Protein AF-A0A843FRX1-F1 (afdb_monomer_lite)

Foldseek 3Di:
DQDPDDPVVSLVLLLLLVVLVNAEDEDAPCQVVSVVSDRHQYEYCDPPHLAHEFLVCAVQAPVDPDDPPLVPGPRLVVLQVCVVVVHQYEYEHECPDVSSLVNQLSSLQRHAEYEYEYPDLVDPSPQVSCVSNVPHNHAYEYEDAAQVSQVSQQPPPVNHGNYYDYHDPDSVRSNSNSVSVVVVVPDPDPDDDDDDPDDDDPD

Radius of gyration: 19.48 Å; chains: 1; bounding box: 72×37×41 Å

Secondary structure (DSSP, 8-state):
---SS-HHHHHHHHHHHHHTT--EEE-SS-HHHHHHHS--EEEESSTT-SEEEESTTSTTTTSSPPPS-GGG-HHHHHHHHHHHTT--EEEEEEE-SHHHHHHHHHHHTT-SEEEEEES-TTSSSHHHHHHHHTTSS-EEEEE-SSHHHHHHHHHTTTT--SEEE---SSHHHHHHHHHHHHHHH-----PPP----------

Sequence (203 aa):
MSPKASWDDKKEFITTALESGIDYVLDTVDSENIRKVGNFKVISNEEDADIYLVGIDGEGDGTLELKDNLNESADLAKANEAKNSGKTVCAYIVITDKLHEQLAVTLGRVVDYVILVATDWTIIPLENIIADLQKENVNIIAAVKNADDAKVAMETLEVGTDGVIFEPNDFAQIKDISNLIDELSTESYALKDLTITNVEPVG

pLDDT: mean 89.1, std 10.42, range [50.0, 98.38]

Structure (mmCIF, N/CA/C/O backbone):
data_AF-A0A843FRX1-F1
#
_entry.id   AF-A0A843FRX1-F1
#
loop_
_atom_site.group_PDB
_atom_site.id
_atom_site.type_symbol
_atom_site.label_atom_id
_atom_site.label_alt_id
_atom_site.label_comp_id
_atom_site.label_asym_id
_atom_site.label_entity_id
_atom_site.label_seq_id
_atom_site.pdbx_PDB_ins_code
_atom_site.Cartn_x
_atom_site.Cartn_y
_atom_site.Cartn_z
_atom_site.occupancy
_atom_site.B_iso_or_equiv
_atom_site.auth_seq_id
_atom_site.auth_comp_id
_atom_site.auth_asym_id
_atom_site.auth_atom_id
_atom_site.pdbx_PDB_model_num
ATOM 1 N N . MET A 1 1 ? -1.246 3.436 6.275 1.00 89.19 1 MET A N 1
ATOM 2 C CA . MET A 1 1 ? 0.051 3.085 6.886 1.00 89.19 1 MET A CA 1
ATOM 3 C C . MET A 1 1 ? 0.021 3.574 8.315 1.00 89.19 1 MET A C 1
ATOM 5 O O . MET A 1 1 ? -0.427 4.689 8.551 1.00 89.19 1 MET A O 1
ATOM 9 N N . SER A 1 2 ? 0.422 2.744 9.268 1.00 81.31 2 SER A N 1
ATOM 10 C CA . SER A 1 2 ? 0.591 3.188 10.649 1.00 81.31 2 SER A CA 1
ATOM 11 C C . SER A 1 2 ? 1.714 4.232 10.737 1.00 81.31 2 SER A C 1
ATOM 13 O O . SER A 1 2 ? 2.760 4.009 10.119 1.00 81.31 2 SER A O 1
ATOM 15 N N . PRO A 1 3 ? 1.571 5.307 11.527 1.00 84.88 3 PRO A N 1
ATOM 16 C CA . PRO A 1 3 ? 2.659 6.254 11.729 1.00 84.88 3 PRO A CA 1
ATOM 17 C C . PRO A 1 3 ? 3.853 5.588 12.419 1.00 84.88 3 PRO A C 1
ATOM 19 O O . PRO A 1 3 ? 3.690 4.701 13.268 1.00 84.88 3 PRO A O 1
ATOM 22 N N . LYS A 1 4 ? 5.068 6.038 12.086 1.00 85.56 4 LYS A N 1
ATOM 23 C CA . LYS A 1 4 ? 6.303 5.613 12.769 1.00 85.56 4 LYS A CA 1
ATOM 24 C C . LYS A 1 4 ? 6.394 6.260 14.157 1.00 85.56 4 LYS A C 1
ATOM 26 O O . LYS A 1 4 ? 7.145 7.209 14.367 1.00 85.56 4 LYS A O 1
ATOM 31 N N . ALA A 1 5 ? 5.612 5.743 15.099 1.00 86.31 5 ALA A N 1
ATOM 32 C CA . ALA A 1 5 ? 5.485 6.244 16.465 1.00 86.31 5 ALA A CA 1
ATOM 33 C C . ALA A 1 5 ? 5.505 5.104 17.496 1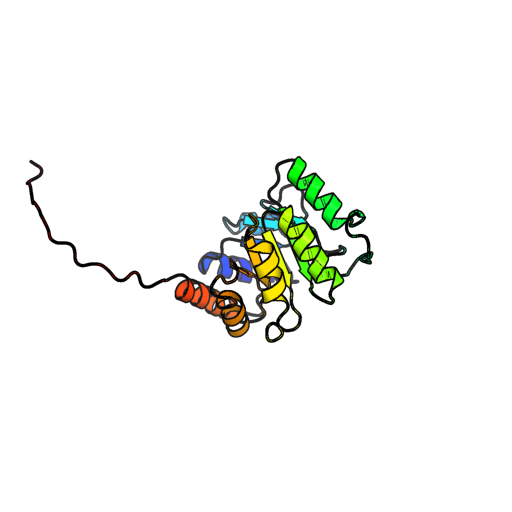.00 86.31 5 ALA A C 1
ATOM 35 O O . ALA A 1 5 ? 5.566 3.925 17.138 1.00 86.31 5 ALA A O 1
ATOM 36 N N . SER A 1 6 ? 5.466 5.459 18.784 1.00 90.88 6 SER A N 1
ATOM 37 C CA . SER A 1 6 ? 5.300 4.477 19.858 1.00 90.88 6 SER A CA 1
ATOM 38 C C . SER A 1 6 ? 3.944 3.769 19.743 1.00 90.88 6 SER A C 1
ATOM 40 O O . SER A 1 6 ? 3.004 4.313 19.159 1.00 90.88 6 SER A O 1
ATOM 42 N N . TRP A 1 7 ? 3.819 2.567 20.313 1.00 92.06 7 TRP A N 1
ATOM 43 C CA . TRP A 1 7 ? 2.545 1.842 20.300 1.00 92.06 7 TRP A CA 1
ATOM 44 C C . TRP A 1 7 ? 1.404 2.649 20.935 1.00 92.06 7 TRP A C 1
ATOM 46 O O . TRP A 1 7 ? 0.293 2.628 20.413 1.00 92.06 7 TRP A O 1
ATOM 56 N N . ASP A 1 8 ? 1.668 3.376 22.024 1.00 88.94 8 ASP A N 1
ATOM 57 C CA . ASP A 1 8 ? 0.639 4.162 22.711 1.00 88.94 8 ASP A CA 1
ATOM 58 C C . ASP A 1 8 ? 0.071 5.256 21.795 1.00 88.94 8 ASP A C 1
ATOM 60 O O . ASP A 1 8 ? -1.148 5.368 21.673 1.00 88.94 8 ASP A O 1
ATOM 64 N N . ASP A 1 9 ? 0.934 5.974 21.067 1.00 87.94 9 ASP A N 1
ATOM 65 C CA . ASP A 1 9 ? 0.506 6.989 20.094 1.00 87.94 9 ASP A CA 1
ATOM 66 C C . ASP A 1 9 ? -0.208 6.341 18.898 1.00 87.94 9 ASP A C 1
ATOM 68 O O . ASP A 1 9 ? -1.283 6.767 18.472 1.00 87.94 9 ASP A O 1
ATOM 72 N N . LYS A 1 10 ? 0.367 5.257 18.361 1.00 92.31 10 LYS A N 1
ATOM 73 C CA . LYS A 1 10 ? -0.175 4.524 17.211 1.00 92.31 10 LYS A CA 1
ATOM 74 C C . LYS A 1 10 ? -1.571 3.978 17.507 1.00 92.31 10 LYS A C 1
ATOM 76 O O . LYS A 1 10 ? -2.453 4.046 16.653 1.00 92.31 10 LYS A O 1
ATOM 81 N N . LYS A 1 11 ? -1.799 3.470 18.719 1.00 94.31 11 LYS A N 1
ATOM 82 C CA . LYS A 1 11 ? -3.069 2.872 19.137 1.00 94.31 11 LYS A CA 1
ATOM 83 C C . LYS A 1 11 ? -4.241 3.842 19.005 1.00 94.31 11 LYS A C 1
ATOM 85 O O . LYS A 1 11 ? -5.326 3.408 18.612 1.00 94.31 11 LYS A O 1
ATOM 90 N N . GLU A 1 12 ? -4.049 5.125 19.304 1.00 93.75 12 GLU A N 1
ATOM 91 C CA . GLU A 1 12 ? -5.109 6.130 19.157 1.00 93.75 12 GLU A CA 1
ATOM 92 C C . GLU A 1 12 ? -5.491 6.328 17.682 1.00 93.75 12 GLU A C 1
ATOM 94 O O . GLU A 1 12 ? -6.679 6.349 17.345 1.00 93.75 12 GLU A O 1
ATOM 99 N N . PHE A 1 13 ? -4.505 6.375 16.778 1.00 94.88 13 PHE A N 1
ATOM 100 C CA . PHE A 1 13 ? -4.749 6.458 15.333 1.00 94.88 13 PHE A CA 1
ATOM 101 C C . PHE A 1 13 ? -5.454 5.214 14.797 1.00 94.88 13 PHE A C 1
ATOM 103 O O . PHE A 1 13 ? -6.427 5.334 14.058 1.00 94.88 13 PHE A O 1
ATOM 110 N N . ILE A 1 14 ? -5.005 4.023 15.200 1.00 94.50 14 ILE A N 1
ATOM 111 C CA . ILE A 1 14 ? -5.619 2.754 14.790 1.00 94.50 14 ILE A CA 1
ATOM 112 C C . ILE A 1 14 ? -7.060 2.660 15.296 1.00 94.50 14 ILE A C 1
ATOM 114 O O . ILE A 1 14 ? -7.951 2.283 14.544 1.00 94.50 14 ILE A O 1
ATOM 118 N N . THR A 1 15 ? -7.325 3.057 16.541 1.00 94.44 15 THR A N 1
ATOM 119 C CA . THR A 1 15 ? -8.696 3.072 17.078 1.00 94.44 15 THR A CA 1
ATOM 120 C C . THR A 1 15 ? -9.581 4.033 16.281 1.00 94.44 15 THR A C 1
ATOM 122 O O . THR A 1 15 ? -10.671 3.656 15.862 1.00 94.44 15 THR A O 1
ATOM 125 N N . THR A 1 16 ? -9.082 5.237 15.986 1.00 95.00 16 THR A N 1
ATOM 126 C CA . THR A 1 16 ? -9.810 6.228 15.175 1.00 95.00 16 THR A CA 1
ATOM 127 C C . THR A 1 16 ? -10.079 5.718 13.756 1.00 95.00 16 THR A C 1
ATOM 129 O O . THR A 1 16 ? -11.160 5.943 13.216 1.00 95.00 16 THR A O 1
ATOM 132 N N . ALA A 1 17 ? -9.121 5.010 13.152 1.00 94.44 17 ALA A N 1
ATOM 133 C CA . ALA A 1 17 ? -9.279 4.389 11.840 1.00 94.44 17 ALA A CA 1
ATOM 134 C C . ALA A 1 17 ? -10.390 3.327 11.847 1.00 94.44 17 ALA A C 1
ATOM 136 O O . ALA A 1 17 ? -11.235 3.339 10.954 1.00 94.44 17 ALA A O 1
ATOM 137 N N . LEU A 1 18 ? -10.448 2.481 12.885 1.00 94.31 18 LEU A N 1
ATOM 138 C CA . LEU A 1 18 ? -11.515 1.485 13.052 1.00 94.31 18 LEU A CA 1
ATOM 139 C C . LEU A 1 18 ? -12.890 2.153 13.147 1.00 94.31 18 LEU A C 1
ATOM 141 O O . LEU A 1 18 ? -13.842 1.733 12.497 1.00 94.31 18 LEU A O 1
ATOM 145 N N . GLU A 1 19 ? -12.989 3.204 13.963 1.00 93.81 19 GLU A N 1
ATOM 146 C CA . GLU A 1 19 ? -14.224 3.972 14.160 1.00 93.81 19 GLU A CA 1
ATOM 147 C C . GLU A 1 19 ? -14.666 4.716 12.894 1.00 93.81 19 GLU A C 1
ATOM 149 O O . GLU A 1 19 ? -15.853 4.994 12.735 1.00 93.81 19 GLU A O 1
ATOM 154 N N . SER A 1 20 ? -13.725 5.008 11.993 1.00 93.25 20 SER A N 1
ATOM 155 C CA . SER A 1 20 ? -13.968 5.661 10.700 1.00 93.25 20 SER A CA 1
ATOM 156 C C . SER A 1 20 ? -14.173 4.654 9.557 1.00 93.25 20 SER A C 1
ATOM 158 O O . SER A 1 20 ? -14.116 5.029 8.393 1.00 93.25 20 SER A O 1
ATOM 160 N N . GLY A 1 21 ? -14.373 3.367 9.867 1.00 90.44 21 GLY A N 1
ATOM 161 C CA . GLY A 1 21 ? -14.690 2.342 8.866 1.00 90.44 21 GLY A CA 1
ATOM 162 C C . GLY A 1 21 ? -13.520 1.914 7.977 1.00 90.44 21 GLY A C 1
ATOM 163 O O . GLY A 1 21 ? -13.743 1.338 6.919 1.00 90.44 21 GLY A O 1
ATOM 164 N N . ILE A 1 22 ? -12.272 2.180 8.375 1.00 92.50 22 ILE A N 1
ATOM 165 C CA . ILE A 1 22 ? -11.097 1.731 7.619 1.00 92.50 22 ILE A CA 1
ATOM 166 C C . ILE A 1 22 ? -10.858 0.239 7.884 1.00 92.50 22 ILE A C 1
ATOM 168 O O . ILE A 1 22 ? -10.650 -0.169 9.023 1.00 92.50 22 ILE A O 1
ATOM 172 N N . ASP A 1 23 ? -10.821 -0.569 6.823 1.00 89.56 23 ASP A N 1
ATOM 173 C CA . ASP A 1 23 ? -10.708 -2.034 6.923 1.00 89.56 23 ASP A CA 1
ATOM 174 C C . ASP A 1 23 ? -9.263 -2.569 6.963 1.00 89.56 23 ASP A C 1
ATOM 176 O O . ASP A 1 23 ? -9.020 -3.689 7.426 1.00 89.56 23 ASP A O 1
ATOM 180 N N . TYR A 1 24 ? -8.293 -1.799 6.456 1.00 95.19 24 TYR A N 1
ATOM 181 C CA . TYR A 1 24 ? -6.916 -2.255 6.228 1.00 95.19 24 TYR A CA 1
ATOM 182 C C . TYR A 1 24 ? -5.901 -1.396 6.976 1.00 95.19 24 TYR A C 1
ATOM 184 O O . TYR A 1 24 ? -5.967 -0.166 6.959 1.00 95.19 24 TYR A O 1
ATOM 192 N N . VAL A 1 25 ? -4.895 -2.042 7.566 1.00 96.38 25 VAL A N 1
ATOM 193 C CA . VAL A 1 25 ? -3.751 -1.363 8.184 1.00 96.38 25 VAL A CA 1
ATOM 194 C C . VAL A 1 25 ? -2.463 -1.971 7.655 1.00 96.38 25 VAL A C 1
ATOM 196 O O . VAL A 1 25 ? -2.251 -3.174 7.759 1.00 96.38 25 VAL A O 1
ATOM 199 N N . LEU A 1 26 ? -1.591 -1.122 7.113 1.00 96.44 26 LEU A N 1
ATOM 200 C CA . LEU A 1 26 ? -0.214 -1.487 6.789 1.00 96.44 26 LEU A CA 1
ATOM 201 C C . LEU A 1 26 ? 0.695 -1.104 7.953 1.00 96.44 26 LEU A C 1
ATOM 203 O O . LEU A 1 26 ? 0.782 0.086 8.273 1.00 96.44 26 LEU A O 1
ATOM 207 N N . ASP A 1 27 ? 1.356 -2.098 8.541 1.00 95.25 27 ASP A N 1
ATOM 208 C CA . ASP A 1 27 ? 2.340 -1.967 9.620 1.00 95.25 27 ASP A CA 1
ATOM 209 C C . ASP A 1 27 ? 3.298 -3.169 9.567 1.00 95.25 27 ASP A C 1
ATOM 211 O O . ASP A 1 27 ? 2.855 -4.286 9.327 1.00 95.25 27 ASP A O 1
ATOM 215 N N . THR A 1 28 ? 4.598 -2.952 9.765 1.00 92.06 28 THR A N 1
ATOM 216 C CA . THR A 1 28 ? 5.637 -4.001 9.702 1.00 92.06 28 THR A CA 1
ATOM 217 C C . THR A 1 28 ? 6.249 -4.341 11.067 1.00 92.06 28 THR A C 1
ATOM 219 O O . THR A 1 28 ? 7.256 -5.043 11.138 1.00 92.06 28 THR A O 1
ATOM 222 N N . VAL A 1 29 ? 5.701 -3.793 12.156 1.00 90.94 29 VAL A N 1
ATOM 223 C CA . VAL A 1 29 ? 6.274 -3.874 13.511 1.00 90.94 29 VAL A CA 1
ATOM 224 C C . VAL A 1 29 ? 5.235 -4.279 14.558 1.00 90.94 29 VAL A C 1
ATOM 226 O O . VAL A 1 29 ? 5.530 -5.088 15.434 1.00 90.94 29 VAL A O 1
ATOM 229 N N . ASP A 1 30 ? 4.030 -3.708 14.505 1.00 91.81 30 ASP A N 1
ATOM 230 C CA . ASP A 1 30 ? 3.008 -3.818 15.556 1.00 91.81 30 ASP A CA 1
ATOM 231 C C . ASP A 1 30 ? 1.782 -4.654 15.137 1.00 91.81 30 ASP A C 1
ATOM 233 O O . ASP A 1 30 ? 0.696 -4.503 15.708 1.00 91.81 30 ASP A O 1
ATOM 237 N N . SER A 1 31 ? 1.939 -5.563 14.169 1.00 91.06 31 SER A N 1
ATOM 238 C CA . SER A 1 31 ? 0.861 -6.388 13.595 1.00 91.06 31 SER A CA 1
ATOM 239 C C . SER A 1 31 ? 0.004 -7.083 14.661 1.00 91.06 31 SER A C 1
ATOM 241 O O . SER A 1 31 ? -1.222 -6.941 14.677 1.00 91.06 31 SER A O 1
ATOM 243 N N . GLU A 1 32 ? 0.630 -7.774 15.623 1.00 90.56 32 GLU A N 1
ATOM 244 C CA . GLU A 1 32 ? -0.086 -8.441 16.720 1.00 90.56 32 GLU A CA 1
ATOM 245 C C . GLU A 1 32 ? -0.904 -7.472 17.579 1.00 90.56 32 GLU A C 1
ATOM 247 O O . GLU A 1 32 ? -1.978 -7.816 18.081 1.00 90.56 32 GLU A O 1
ATOM 252 N N . ASN A 1 33 ? -0.378 -6.273 17.817 1.00 92.19 33 ASN A N 1
ATOM 253 C CA . ASN A 1 33 ? -1.031 -5.288 18.661 1.00 92.19 33 ASN A CA 1
ATOM 254 C C . ASN A 1 33 ? -2.217 -4.652 17.929 1.00 92.19 33 ASN A C 1
ATOM 256 O O . ASN A 1 33 ? -3.280 -4.493 18.531 1.00 92.19 33 ASN A O 1
ATOM 260 N N . ILE A 1 34 ? -2.089 -4.388 16.626 1.00 93.25 34 ILE A N 1
ATOM 261 C CA . ILE A 1 34 ? -3.184 -3.912 15.767 1.00 93.25 34 ILE A CA 1
ATOM 262 C C . ILE A 1 34 ? -4.344 -4.911 15.766 1.00 93.25 34 ILE A C 1
ATOM 264 O O . ILE A 1 34 ? -5.490 -4.517 15.992 1.00 93.25 34 ILE A O 1
ATOM 268 N N . ARG A 1 35 ? -4.053 -6.213 15.634 1.00 91.25 35 ARG A N 1
ATOM 269 C CA . ARG A 1 35 ? -5.065 -7.287 15.695 1.00 91.25 35 ARG A CA 1
ATOM 270 C C . ARG A 1 35 ? -5.835 -7.327 17.023 1.00 91.25 35 ARG A C 1
ATOM 272 O O . ARG A 1 35 ? -6.970 -7.791 17.061 1.00 91.25 35 ARG A O 1
ATOM 279 N N . LYS A 1 36 ? -5.241 -6.846 18.123 1.00 92.00 36 LYS A N 1
ATOM 280 C CA . LYS A 1 36 ? -5.905 -6.762 19.440 1.00 92.00 36 LYS A CA 1
ATOM 281 C C . LYS A 1 36 ? -6.833 -5.551 19.562 1.00 92.00 36 LYS A C 1
ATOM 283 O O . LYS A 1 36 ? -7.712 -5.572 20.420 1.00 92.00 36 LYS A O 1
ATOM 288 N N . VAL A 1 37 ? -6.628 -4.498 18.764 1.00 92.50 37 VAL A N 1
ATOM 289 C CA . VAL A 1 37 ? -7.473 -3.290 18.792 1.00 92.50 37 VAL A CA 1
ATOM 290 C C . VAL A 1 37 ? -8.818 -3.556 18.123 1.00 92.50 37 VAL A C 1
ATOM 292 O O . VAL A 1 37 ? -9.849 -3.135 18.642 1.00 92.50 37 VAL A O 1
ATOM 295 N N . GLY A 1 38 ? -8.826 -4.284 17.007 1.00 90.25 38 GLY A N 1
ATOM 296 C CA . GLY A 1 38 ? -10.050 -4.581 16.277 1.00 90.25 38 GLY A CA 1
ATOM 297 C C . GLY A 1 38 ? -9.838 -5.483 15.072 1.00 90.25 38 GLY A C 1
ATOM 298 O O . GLY A 1 38 ? -8.749 -6.005 14.834 1.00 90.25 38 GLY A O 1
ATOM 299 N N . ASN A 1 39 ? -10.915 -5.672 14.314 1.00 89.19 39 ASN A N 1
ATOM 300 C CA . ASN A 1 39 ? -10.937 -6.549 13.151 1.00 89.19 39 ASN A CA 1
ATOM 301 C C . ASN A 1 39 ? -10.429 -5.821 11.897 1.00 89.19 39 ASN A C 1
ATOM 303 O O . ASN A 1 39 ? -11.225 -5.433 11.047 1.00 89.19 39 ASN A O 1
ATOM 307 N N . PHE A 1 40 ? -9.113 -5.643 11.806 1.00 91.62 40 PHE A N 1
ATOM 308 C CA . PHE A 1 40 ? -8.437 -5.147 10.607 1.00 91.62 40 PHE A CA 1
ATOM 309 C C . PHE A 1 40 ? -7.860 -6.290 9.782 1.00 91.62 40 PHE A C 1
ATOM 311 O O . PHE A 1 40 ? -7.411 -7.293 10.339 1.00 91.62 40 PHE A O 1
ATOM 318 N N . LYS A 1 41 ? -7.768 -6.082 8.468 1.00 93.56 41 LYS A N 1
ATOM 319 C CA . LYS A 1 41 ? -6.837 -6.830 7.622 1.00 93.56 41 LYS A CA 1
ATOM 320 C C . LYS A 1 41 ? -5.463 -6.169 7.690 1.00 93.56 41 LYS A C 1
ATOM 322 O O . LYS A 1 41 ? -5.296 -5.024 7.266 1.00 93.56 41 LYS A O 1
ATOM 327 N N . VAL A 1 42 ? -4.483 -6.883 8.228 1.00 96.00 42 VAL A N 1
ATOM 328 C CA . VAL A 1 42 ? -3.114 -6.390 8.380 1.00 96.00 42 VAL A CA 1
ATOM 329 C C . VAL A 1 42 ? -2.290 -6.728 7.140 1.00 96.00 42 VAL A C 1
ATOM 331 O O . VAL A 1 42 ? -2.193 -7.890 6.736 1.00 96.00 42 VAL A O 1
ATOM 334 N N . ILE A 1 43 ? -1.684 -5.694 6.561 1.00 97.44 43 ILE A N 1
ATOM 335 C CA . ILE A 1 43 ? -0.706 -5.775 5.477 1.00 97.44 43 ILE A CA 1
ATOM 336 C C . ILE A 1 43 ? 0.684 -5.650 6.111 1.00 97.44 43 ILE A C 1
ATOM 338 O O . ILE A 1 43 ? 1.022 -4.593 6.644 1.00 97.44 43 ILE A O 1
ATOM 342 N N . SER A 1 44 ? 1.482 -6.715 6.066 1.00 96.19 44 SER A N 1
ATOM 343 C CA . SER A 1 44 ? 2.806 -6.773 6.703 1.00 96.19 44 SER A CA 1
ATOM 344 C C . SER A 1 44 ? 3.727 -7.744 5.963 1.00 96.19 44 SER A C 1
ATOM 346 O O . SER A 1 44 ? 3.266 -8.597 5.206 1.00 96.19 44 SER A O 1
ATOM 348 N N . ASN A 1 45 ? 5.038 -7.621 6.171 1.00 93.44 45 ASN A N 1
ATOM 349 C CA . ASN A 1 45 ? 6.043 -8.568 5.677 1.00 93.44 45 ASN A CA 1
ATOM 350 C C . ASN A 1 45 ? 6.234 -9.784 6.614 1.00 93.44 45 ASN A C 1
ATOM 352 O O . ASN A 1 45 ? 7.096 -10.629 6.360 1.00 93.44 45 ASN A O 1
ATOM 356 N N . GLU A 1 46 ? 5.429 -9.889 7.674 1.00 92.19 46 GLU A N 1
ATOM 357 C CA . GLU A 1 46 ? 5.347 -11.048 8.568 1.00 92.19 46 GLU A CA 1
ATOM 358 C C . GLU A 1 46 ? 4.656 -12.253 7.899 1.00 92.19 46 GLU A C 1
ATOM 360 O O . GLU A 1 46 ? 3.819 -12.115 7.004 1.00 92.19 46 GLU A O 1
ATOM 365 N N . GLU A 1 47 ? 5.003 -13.476 8.315 1.00 86.69 47 GLU A N 1
ATOM 366 C CA . GLU A 1 47 ? 4.487 -14.690 7.668 1.00 86.69 47 GLU A CA 1
ATOM 367 C C . GLU A 1 47 ? 2.983 -14.913 7.866 1.00 86.69 47 GLU A C 1
ATOM 369 O O . GLU A 1 47 ? 2.356 -15.511 6.983 1.00 86.69 47 GLU A O 1
ATOM 374 N N . ASP A 1 48 ? 2.440 -14.452 8.993 1.00 87.06 48 ASP A N 1
ATOM 375 C CA . ASP A 1 48 ? 1.046 -14.571 9.428 1.00 87.06 48 ASP A CA 1
ATOM 376 C C . ASP A 1 48 ? 0.210 -13.312 9.126 1.00 87.06 48 ASP A C 1
ATOM 378 O O . ASP A 1 48 ? -0.908 -13.166 9.630 1.00 87.06 48 ASP A O 1
ATOM 382 N N . ALA A 1 49 ? 0.726 -12.400 8.296 1.00 92.94 49 ALA A N 1
ATOM 383 C CA . ALA A 1 49 ? -0.033 -11.268 7.777 1.00 92.94 49 ALA A CA 1
ATOM 384 C C . ALA A 1 49 ? -1.249 -11.741 6.960 1.00 92.94 49 ALA A C 1
ATOM 386 O O . ALA A 1 49 ? -1.188 -12.754 6.258 1.00 92.94 49 ALA A O 1
ATOM 387 N N . ASP A 1 50 ? -2.351 -10.983 7.001 1.00 95.62 50 ASP A N 1
ATOM 388 C CA . ASP A 1 50 ? -3.531 -11.295 6.176 1.00 95.62 50 ASP A CA 1
ATOM 389 C C . ASP A 1 50 ? -3.235 -11.061 4.690 1.00 95.62 50 ASP A C 1
ATOM 391 O O . ASP A 1 50 ? -3.775 -11.741 3.813 1.00 95.62 50 ASP A O 1
ATOM 395 N N . ILE A 1 51 ? -2.364 -10.086 4.417 1.00 97.44 51 ILE A N 1
ATOM 396 C CA . ILE A 1 51 ? -1.828 -9.773 3.099 1.00 97.44 51 ILE A CA 1
ATOM 397 C C . ILE A 1 51 ? -0.314 -9.617 3.238 1.00 97.44 51 ILE A C 1
ATOM 399 O O . ILE A 1 51 ? 0.168 -8.730 3.945 1.00 97.44 51 ILE A O 1
ATOM 403 N N . TYR A 1 52 ? 0.432 -10.482 2.555 1.00 98.00 52 TYR A N 1
ATOM 404 C CA . TYR A 1 52 ? 1.888 -10.493 2.607 1.00 98.00 52 TYR A CA 1
ATOM 405 C C . TYR A 1 52 ? 2.467 -9.345 1.779 1.00 98.00 52 TYR A C 1
ATOM 407 O O . TYR A 1 52 ? 2.175 -9.222 0.588 1.00 98.00 52 TYR A O 1
ATOM 415 N N . LEU A 1 53 ? 3.288 -8.514 2.408 1.00 98.06 53 LEU A N 1
ATOM 416 C CA . LEU A 1 53 ? 3.869 -7.316 1.819 1.00 98.06 53 LEU A CA 1
ATOM 417 C C . LEU A 1 53 ? 5.263 -7.589 1.246 1.00 98.06 53 LEU A C 1
ATOM 419 O O . LEU A 1 53 ? 6.127 -8.148 1.922 1.00 98.06 53 LEU A O 1
ATOM 423 N N . VAL A 1 54 ? 5.502 -7.115 0.025 1.00 97.62 54 VAL A N 1
ATOM 424 C CA . VAL A 1 54 ? 6.828 -7.056 -0.611 1.00 97.62 54 VAL A CA 1
ATOM 425 C C . VAL A 1 54 ? 7.154 -5.621 -1.031 1.00 97.62 54 VAL A C 1
ATOM 427 O O . VAL A 1 54 ? 6.244 -4.819 -1.231 1.00 97.62 54 VAL A O 1
ATOM 430 N N . GLY A 1 55 ? 8.437 -5.290 -1.179 1.00 96.31 55 GLY A N 1
ATOM 431 C CA . GLY A 1 55 ? 8.890 -3.977 -1.659 1.00 96.31 55 GLY A CA 1
ATOM 432 C C . GLY A 1 55 ? 9.320 -2.978 -0.582 1.00 96.31 55 GLY A C 1
ATOM 433 O O . GLY A 1 55 ? 10.169 -2.140 -0.869 1.00 96.31 55 GLY A O 1
ATOM 434 N N . ILE A 1 56 ? 8.816 -3.087 0.656 1.00 94.56 56 ILE A N 1
ATOM 435 C CA . ILE A 1 56 ? 9.380 -2.343 1.802 1.00 94.56 56 ILE A CA 1
ATOM 436 C C . ILE A 1 56 ? 10.714 -2.969 2.223 1.00 94.56 56 ILE A C 1
ATOM 438 O O . ILE A 1 56 ? 10.821 -4.197 2.293 1.00 94.56 56 ILE A O 1
ATOM 442 N N . ASP A 1 57 ? 11.706 -2.122 2.515 1.00 93.94 57 ASP A N 1
ATOM 443 C CA . ASP A 1 57 ? 13.107 -2.491 2.750 1.00 93.94 57 ASP A CA 1
ATOM 444 C C . ASP A 1 57 ? 13.709 -3.271 1.558 1.00 93.94 57 ASP A C 1
ATOM 446 O O . ASP A 1 57 ? 14.596 -4.119 1.715 1.00 93.94 57 ASP A O 1
ATOM 450 N N . GLY A 1 58 ? 13.184 -3.015 0.354 1.00 95.44 58 GLY A N 1
ATOM 451 C CA . GLY A 1 58 ? 13.414 -3.783 -0.866 1.00 95.44 58 GLY A CA 1
ATOM 452 C C . GLY A 1 58 ? 13.821 -2.913 -2.050 1.00 95.44 58 GLY A C 1
ATOM 453 O O . GLY A 1 58 ? 14.302 -1.794 -1.899 1.00 95.44 58 GLY A O 1
ATOM 454 N N . GLU A 1 59 ? 13.663 -3.449 -3.255 1.00 96.94 59 GLU A N 1
ATOM 455 C CA . GLU A 1 59 ? 13.863 -2.690 -4.493 1.00 96.94 59 GLU A CA 1
ATOM 456 C C . GLU A 1 59 ? 12.676 -1.749 -4.746 1.00 96.94 59 GLU A C 1
ATOM 458 O O . GLU A 1 59 ? 12.853 -0.667 -5.294 1.00 96.94 59 GLU A O 1
ATOM 463 N N . GLY A 1 60 ? 11.471 -2.135 -4.312 1.00 94.62 60 GLY A N 1
ATOM 464 C CA . GLY A 1 60 ? 10.244 -1.358 -4.480 1.00 94.62 60 GLY A CA 1
ATOM 465 C C . GLY A 1 60 ? 10.289 0.027 -3.834 1.00 94.62 60 GLY A C 1
ATOM 466 O O . GLY A 1 60 ? 9.798 0.983 -4.429 1.00 94.62 60 GLY A O 1
ATOM 467 N N . ASP A 1 61 ? 10.892 0.168 -2.654 1.00 94.25 61 ASP A N 1
ATOM 468 C CA . ASP A 1 61 ? 11.056 1.456 -1.970 1.00 94.25 61 ASP A CA 1
ATOM 469 C C . ASP A 1 61 ? 12.429 2.120 -2.176 1.00 94.25 61 ASP A C 1
ATOM 471 O O . ASP A 1 61 ? 12.683 3.199 -1.634 1.00 94.25 61 ASP A O 1
ATOM 475 N N . GLY A 1 62 ? 13.296 1.503 -2.986 1.00 93.88 62 GLY A N 1
ATOM 476 C CA . GLY A 1 62 ? 14.640 1.989 -3.290 1.00 93.88 62 GLY A CA 1
ATOM 477 C C . GLY A 1 62 ? 15.686 1.725 -2.203 1.00 93.88 62 GLY A C 1
ATOM 478 O O . GLY A 1 62 ? 16.793 2.262 -2.289 1.00 93.88 62 GLY A O 1
ATOM 479 N N . THR A 1 63 ? 15.380 0.918 -1.181 1.00 95.56 63 THR A N 1
ATOM 480 C CA . THR A 1 63 ? 16.365 0.502 -0.166 1.00 95.56 63 THR A CA 1
ATOM 481 C C . THR A 1 63 ? 17.452 -0.394 -0.764 1.00 95.56 63 THR A C 1
ATOM 483 O O . THR A 1 63 ? 18.629 -0.284 -0.405 1.00 95.56 63 THR A O 1
ATOM 486 N N . LEU A 1 64 ? 17.067 -1.276 -1.687 1.00 95.62 64 LEU A N 1
ATOM 487 C CA . LEU A 1 64 ? 17.960 -2.105 -2.490 1.00 95.62 64 LEU A CA 1
ATOM 488 C C . LEU A 1 64 ? 18.050 -1.564 -3.920 1.00 95.62 64 LEU A C 1
ATOM 490 O O . LEU A 1 64 ? 17.100 -1.000 -4.455 1.00 95.62 64 LEU A O 1
ATOM 494 N N . GLU A 1 65 ? 19.208 -1.756 -4.552 1.00 94.44 65 GLU A N 1
ATOM 495 C CA . GLU A 1 65 ? 19.413 -1.357 -5.945 1.00 94.44 65 GLU A CA 1
ATOM 496 C C . GLU A 1 65 ? 18.572 -2.229 -6.885 1.00 94.44 65 GLU A C 1
ATOM 498 O O . GLU A 1 65 ? 18.782 -3.440 -6.973 1.00 94.44 65 GLU A O 1
ATOM 503 N N . LEU A 1 66 ? 17.663 -1.591 -7.623 1.00 95.31 66 LEU A N 1
ATOM 504 C CA . LEU A 1 66 ? 16.881 -2.227 -8.674 1.00 95.31 66 LEU A CA 1
ATOM 505 C C . LEU A 1 66 ? 17.696 -2.299 -9.972 1.00 95.31 66 LEU A C 1
ATOM 507 O O . LEU A 1 66 ? 18.143 -1.283 -10.504 1.00 95.31 66 LEU A O 1
ATOM 511 N N . LYS A 1 67 ? 17.873 -3.510 -10.502 1.00 93.75 67 LYS A N 1
ATOM 512 C CA . LYS A 1 67 ? 18.593 -3.741 -11.763 1.00 93.75 67 LYS A CA 1
ATOM 513 C C . LYS A 1 67 ? 17.677 -3.626 -12.981 1.00 93.75 67 LYS A C 1
ATOM 515 O O . LYS A 1 67 ? 16.503 -3.975 -12.916 1.00 93.75 67 LYS A O 1
ATOM 520 N N . ASP A 1 68 ? 18.262 -3.294 -14.135 1.00 92.56 68 ASP A N 1
ATOM 521 C CA . ASP A 1 68 ? 17.552 -3.211 -15.425 1.00 92.56 68 ASP A CA 1
ATOM 522 C C . ASP A 1 68 ? 16.800 -4.504 -15.800 1.00 92.56 68 ASP A C 1
ATOM 524 O O . ASP A 1 68 ? 15.731 -4.471 -16.410 1.00 92.56 68 ASP A O 1
ATOM 528 N N . ASN A 1 69 ? 17.360 -5.671 -15.460 1.00 94.88 69 ASN A N 1
ATOM 529 C CA . ASN A 1 69 ? 16.708 -6.954 -15.701 1.00 94.88 69 ASN A CA 1
ATOM 530 C C . ASN A 1 69 ? 15.762 -7.303 -14.545 1.00 94.88 69 ASN A C 1
ATOM 532 O O . ASN A 1 69 ? 16.159 -7.984 -13.601 1.00 94.88 69 ASN A O 1
ATOM 536 N N . LEU A 1 70 ? 14.492 -6.911 -14.665 1.00 94.25 70 LEU A N 1
ATOM 537 C CA . LEU A 1 70 ? 13.470 -7.147 -13.635 1.00 94.25 70 LEU A CA 1
ATOM 538 C C . LEU A 1 70 ? 13.239 -8.629 -13.291 1.00 94.25 70 LEU A C 1
ATOM 540 O O . LEU A 1 70 ? 12.730 -8.927 -12.218 1.00 94.25 70 LEU A O 1
ATOM 544 N N . ASN A 1 71 ? 13.650 -9.580 -14.139 1.00 93.62 71 ASN A N 1
ATOM 545 C CA . ASN A 1 71 ? 13.583 -11.009 -13.795 1.00 93.62 71 ASN A CA 1
ATOM 546 C C . ASN A 1 71 ? 14.550 -11.401 -12.663 1.00 93.62 71 ASN A C 1
ATOM 548 O O . ASN A 1 71 ? 14.411 -12.477 -12.088 1.00 93.62 71 ASN A O 1
ATOM 552 N N . GLU A 1 72 ? 15.542 -10.558 -12.369 1.00 94.44 72 GLU A N 1
ATOM 553 C CA . GLU A 1 72 ? 16.465 -10.722 -11.242 1.00 94.44 72 GLU A CA 1
ATOM 554 C C . GLU A 1 72 ? 15.990 -10.001 -9.975 1.00 94.44 72 GLU A C 1
ATOM 556 O O . GLU A 1 72 ? 16.692 -10.058 -8.965 1.00 94.44 72 GLU A O 1
ATOM 561 N N . SER A 1 73 ? 14.825 -9.341 -10.018 1.00 97.56 73 SER A N 1
ATOM 562 C CA . SER A 1 73 ? 14.276 -8.619 -8.872 1.00 97.56 73 SER A CA 1
ATOM 563 C C . SER A 1 73 ? 14.018 -9.571 -7.704 1.00 97.56 73 SER A C 1
ATOM 565 O O . SER A 1 73 ? 13.320 -10.586 -7.829 1.00 97.56 73 SER A O 1
ATOM 567 N N . ALA A 1 74 ? 14.570 -9.219 -6.546 1.00 97.25 74 ALA A N 1
ATOM 568 C CA . ALA A 1 74 ? 14.332 -9.921 -5.296 1.00 97.25 74 ALA A CA 1
ATOM 569 C C . ALA A 1 74 ? 12.867 -9.787 -4.859 1.00 97.25 74 ALA A C 1
ATOM 571 O O . ALA A 1 74 ? 12.289 -10.756 -4.363 1.00 97.25 74 ALA A O 1
ATOM 572 N N . ASP A 1 75 ? 12.253 -8.623 -5.075 1.00 97.62 75 ASP A N 1
ATOM 573 C CA . ASP A 1 75 ? 10.844 -8.406 -4.740 1.00 97.62 75 ASP A CA 1
ATOM 574 C C . ASP A 1 75 ? 9.915 -9.220 -5.641 1.00 97.62 75 ASP A C 1
ATOM 576 O O . ASP A 1 75 ? 8.974 -9.845 -5.148 1.00 97.62 75 ASP A O 1
ATOM 580 N N . LEU A 1 76 ? 10.219 -9.313 -6.940 1.00 97.75 76 LEU A N 1
ATOM 581 C CA . LEU A 1 76 ? 9.481 -10.180 -7.858 1.00 97.75 76 LEU A CA 1
ATOM 582 C C . LEU A 1 76 ? 9.623 -11.659 -7.481 1.00 97.75 76 LEU A C 1
ATOM 584 O O . LEU A 1 76 ? 8.639 -12.402 -7.518 1.00 97.75 76 LEU A O 1
ATOM 588 N N . ALA A 1 77 ? 10.822 -12.102 -7.096 1.00 97.75 77 ALA A N 1
ATOM 589 C CA . ALA A 1 77 ? 11.043 -13.472 -6.641 1.00 97.75 77 ALA A CA 1
ATOM 590 C C . ALA A 1 77 ? 10.223 -13.789 -5.377 1.00 97.75 77 ALA A C 1
ATOM 592 O O . ALA A 1 77 ? 9.499 -14.787 -5.360 1.00 97.75 77 ALA A O 1
ATOM 593 N N . LYS A 1 78 ? 10.261 -12.907 -4.365 1.00 97.12 78 LYS A N 1
ATOM 594 C CA . LYS A 1 78 ? 9.465 -13.034 -3.129 1.00 97.12 78 LYS A CA 1
ATOM 595 C C . LYS A 1 78 ? 7.962 -13.037 -3.407 1.00 97.12 78 LYS A C 1
ATOM 597 O O . LYS A 1 78 ? 7.239 -13.856 -2.844 1.00 97.12 78 LYS A O 1
ATOM 602 N N . ALA A 1 79 ? 7.487 -12.158 -4.291 1.00 97.62 79 ALA A N 1
ATOM 603 C CA . ALA A 1 79 ? 6.079 -12.097 -4.674 1.00 97.62 79 ALA A CA 1
ATOM 604 C C . ALA A 1 79 ? 5.607 -13.420 -5.289 1.00 97.62 79 ALA A C 1
ATOM 606 O O . ALA A 1 79 ? 4.589 -13.973 -4.874 1.00 97.62 79 ALA A O 1
ATOM 607 N N . ASN A 1 80 ? 6.374 -13.965 -6.238 1.00 97.88 80 ASN A N 1
ATOM 608 C CA . ASN A 1 80 ? 6.062 -15.245 -6.871 1.00 97.88 80 ASN A CA 1
ATOM 609 C C . ASN A 1 80 ? 6.069 -16.402 -5.866 1.00 97.88 80 ASN A C 1
ATOM 611 O O . ASN A 1 80 ? 5.178 -17.249 -5.900 1.00 97.88 80 ASN A O 1
ATOM 615 N N . GLU A 1 81 ? 7.050 -16.450 -4.964 1.00 97.19 81 GLU A N 1
ATOM 616 C CA . GLU A 1 81 ? 7.107 -17.461 -3.906 1.00 97.19 81 GLU A CA 1
ATOM 617 C C . GLU A 1 81 ? 5.866 -17.400 -3.004 1.00 97.19 81 GLU A C 1
ATOM 619 O O . GLU A 1 81 ? 5.180 -18.410 -2.818 1.00 97.19 81 GLU A O 1
ATOM 624 N N . ALA A 1 82 ? 5.513 -16.205 -2.524 1.00 96.69 82 ALA A N 1
ATOM 625 C CA . ALA A 1 82 ? 4.339 -15.994 -1.687 1.00 96.69 82 ALA A CA 1
ATOM 626 C C . ALA A 1 82 ? 3.038 -16.388 -2.413 1.00 96.69 82 ALA A C 1
ATOM 628 O O . ALA A 1 82 ? 2.228 -17.133 -1.852 1.00 96.69 82 ALA A O 1
ATOM 629 N N . LYS A 1 83 ? 2.869 -16.001 -3.685 1.00 96.75 83 LYS A N 1
ATOM 630 C CA . LYS A 1 83 ? 1.716 -16.411 -4.507 1.00 96.75 83 LYS A CA 1
ATOM 631 C C . LYS A 1 83 ? 1.647 -17.923 -4.710 1.00 96.75 83 LYS A C 1
ATOM 633 O O . LYS A 1 83 ? 0.573 -18.502 -4.564 1.00 96.75 83 LYS A O 1
ATOM 638 N N . ASN A 1 84 ? 2.775 -18.583 -4.977 1.00 97.06 84 ASN A N 1
ATOM 639 C CA . ASN A 1 84 ? 2.834 -20.039 -5.141 1.00 97.06 84 ASN A CA 1
ATOM 640 C C . ASN A 1 84 ? 2.497 -20.796 -3.848 1.00 97.06 84 ASN A C 1
ATOM 642 O O . ASN A 1 84 ? 1.983 -21.912 -3.905 1.00 97.06 84 ASN A O 1
ATOM 646 N N . SER A 1 85 ? 2.738 -20.185 -2.685 1.00 95.62 85 SER A N 1
ATOM 647 C CA . SER A 1 85 ? 2.303 -20.713 -1.385 1.00 95.62 85 SER A CA 1
ATOM 648 C C . SER A 1 85 ? 0.824 -20.442 -1.058 1.00 95.62 85 SER A C 1
ATOM 650 O O . SER A 1 85 ? 0.346 -20.853 -0.003 1.00 95.62 85 SER A O 1
ATOM 652 N N . GLY A 1 86 ? 0.083 -19.787 -1.960 1.00 95.69 86 GLY A N 1
ATOM 653 C CA . GLY A 1 86 ? -1.343 -19.498 -1.807 1.00 95.69 86 GLY A CA 1
ATOM 654 C C . GLY A 1 86 ? -1.660 -18.262 -0.962 1.00 95.69 86 GLY A C 1
ATOM 655 O O . GLY A 1 86 ? -2.809 -18.101 -0.556 1.00 95.69 86 GLY A O 1
ATOM 656 N N . LYS A 1 87 ? -0.674 -17.397 -0.685 1.00 96.75 87 LYS A N 1
ATOM 657 C CA . LYS A 1 87 ? -0.895 -16.143 0.047 1.00 96.75 87 LYS A CA 1
ATOM 658 C C . LYS A 1 87 ? -1.510 -15.072 -0.858 1.00 96.75 87 LYS A C 1
ATOM 660 O O . LYS A 1 87 ? -1.239 -15.025 -2.060 1.00 96.75 87 LYS A O 1
ATOM 665 N N . THR A 1 88 ? -2.285 -14.179 -0.250 1.00 98.00 88 THR A N 1
ATOM 666 C CA . THR A 1 88 ? -2.626 -12.878 -0.835 1.00 98.00 88 THR A CA 1
ATOM 667 C C . THR A 1 88 ? -1.412 -11.966 -0.704 1.00 98.00 88 THR A C 1
ATOM 669 O O . THR A 1 88 ? -0.839 -11.877 0.384 1.00 98.00 88 THR A O 1
ATOM 672 N N . VAL A 1 89 ? -1.002 -11.308 -1.786 1.00 98.31 89 VAL A N 1
ATOM 673 C CA . VAL A 1 89 ? 0.241 -10.523 -1.831 1.00 98.31 89 VAL A CA 1
ATOM 674 C C . VAL A 1 89 ? -0.049 -9.077 -2.212 1.00 98.31 89 VAL A C 1
ATOM 676 O O . VAL A 1 89 ? -0.826 -8.812 -3.128 1.00 98.31 89 VAL A O 1
ATOM 679 N N . CYS A 1 90 ? 0.616 -8.154 -1.521 1.00 98.38 90 CYS A N 1
ATOM 680 C CA . CYS A 1 90 ? 0.645 -6.733 -1.827 1.00 98.38 90 CYS A CA 1
ATOM 681 C C . CYS A 1 90 ? 2.077 -6.298 -2.146 1.00 98.38 90 CYS A C 1
ATOM 683 O O . CYS A 1 90 ? 2.987 -6.547 -1.357 1.00 98.38 90 CYS A O 1
ATOM 685 N N . ALA A 1 91 ? 2.282 -5.615 -3.269 1.00 98.31 91 ALA A N 1
ATOM 686 C CA . ALA A 1 91 ? 3.543 -4.946 -3.574 1.00 98.31 91 ALA A CA 1
ATOM 687 C C . ALA A 1 91 ? 3.491 -3.475 -3.150 1.00 98.31 91 ALA A C 1
ATOM 689 O O . ALA A 1 91 ? 2.488 -2.811 -3.383 1.00 98.31 91 ALA A O 1
ATOM 690 N N . TYR A 1 92 ? 4.563 -2.962 -2.555 1.00 97.69 92 TYR A N 1
ATOM 691 C CA . TYR A 1 92 ? 4.734 -1.551 -2.209 1.00 97.69 92 TYR A CA 1
ATOM 692 C C . TYR A 1 92 ? 5.860 -0.948 -3.038 1.00 97.69 92 TYR A C 1
ATOM 694 O O . TYR A 1 92 ? 6.973 -1.474 -3.036 1.00 97.69 92 TYR A O 1
ATOM 702 N N . ILE A 1 93 ? 5.565 0.124 -3.777 1.00 96.19 93 ILE A N 1
ATOM 703 C CA . ILE A 1 93 ? 6.492 0.648 -4.781 1.00 96.19 93 ILE A CA 1
ATOM 704 C C . ILE A 1 93 ? 6.478 2.171 -4.767 1.00 96.19 93 ILE A C 1
ATOM 706 O O . ILE A 1 93 ? 5.446 2.803 -4.994 1.00 96.19 93 ILE A O 1
ATOM 710 N N . VAL A 1 94 ? 7.647 2.761 -4.540 1.00 94.00 94 VAL A N 1
ATOM 711 C CA . VAL A 1 94 ? 7.881 4.197 -4.641 1.00 94.00 94 VAL A CA 1
ATOM 712 C C . VAL A 1 94 ? 8.327 4.518 -6.060 1.00 94.00 94 VAL A C 1
ATOM 714 O O . VAL A 1 94 ? 9.393 4.106 -6.513 1.00 94.00 94 VAL A O 1
ATOM 717 N N . ILE A 1 95 ? 7.507 5.278 -6.780 1.00 91.50 95 ILE A N 1
ATOM 718 C CA . ILE A 1 95 ? 7.773 5.638 -8.170 1.00 91.50 95 ILE A CA 1
ATOM 719 C C . ILE A 1 95 ? 8.752 6.810 -8.198 1.00 91.50 95 ILE A C 1
ATOM 721 O O . ILE A 1 95 ? 8.370 7.977 -8.071 1.00 91.50 95 ILE A O 1
ATOM 725 N N . THR A 1 96 ? 10.034 6.481 -8.335 1.00 88.56 96 THR A N 1
ATOM 726 C CA . THR A 1 96 ? 11.135 7.454 -8.406 1.00 88.56 96 THR A CA 1
ATOM 727 C C . THR A 1 96 ? 11.658 7.650 -9.830 1.00 88.56 96 THR A C 1
ATOM 729 O O . THR A 1 96 ? 12.108 8.743 -10.176 1.00 88.56 96 THR A O 1
ATOM 732 N N . ASP A 1 97 ? 11.558 6.623 -10.674 1.00 89.50 97 ASP A N 1
ATOM 733 C CA . ASP A 1 97 ? 12.000 6.629 -12.064 1.00 89.50 97 ASP A CA 1
ATOM 734 C C . ASP A 1 97 ? 11.178 5.657 -12.935 1.00 89.50 97 ASP A C 1
ATOM 736 O O . ASP A 1 97 ? 10.216 5.023 -12.491 1.00 89.50 97 ASP A O 1
ATOM 740 N N . LYS A 1 98 ? 11.568 5.538 -14.210 1.00 89.81 98 LYS A N 1
ATOM 741 C CA . LYS A 1 98 ? 10.898 4.655 -15.169 1.00 89.81 98 LYS A CA 1
ATOM 742 C C . LYS A 1 98 ? 11.073 3.168 -14.841 1.00 89.81 98 LYS A C 1
ATOM 744 O O . LYS A 1 98 ? 10.215 2.373 -15.216 1.00 89.81 98 LYS A O 1
ATOM 749 N N . LEU A 1 99 ? 12.158 2.783 -14.172 1.00 93.62 99 LEU A N 1
ATOM 750 C CA . LEU A 1 99 ? 12.427 1.387 -13.839 1.00 93.62 99 LEU A CA 1
ATOM 751 C C . LEU A 1 99 ? 11.502 0.915 -12.707 1.00 93.62 99 LEU A C 1
ATOM 753 O O . LEU A 1 99 ? 10.949 -0.178 -12.796 1.00 93.62 99 LEU A O 1
ATOM 757 N N . HIS A 1 100 ? 11.225 1.771 -11.719 1.00 93.94 100 HIS A N 1
ATOM 758 C CA . HIS A 1 100 ? 10.220 1.503 -10.682 1.00 93.94 100 HIS A CA 1
ATOM 759 C C . HIS A 1 100 ? 8.797 1.441 -11.260 1.00 93.94 100 HIS A C 1
ATOM 761 O O . HIS A 1 100 ? 7.999 0.607 -10.840 1.00 93.94 100 HIS A O 1
ATOM 767 N N . GLU A 1 101 ? 8.483 2.256 -12.275 1.00 93.25 101 GLU A N 1
ATOM 768 C CA . GLU A 1 101 ? 7.215 2.144 -13.018 1.00 93.25 101 GLU A CA 1
ATOM 769 C C . GLU A 1 101 ? 7.081 0.765 -13.692 1.00 93.25 101 GLU A C 1
ATOM 771 O O . GLU A 1 101 ? 6.050 0.101 -13.584 1.00 93.25 101 GLU A O 1
ATOM 776 N N . GLN A 1 102 ? 8.147 0.287 -14.343 1.00 95.06 102 GLN A N 1
ATOM 777 C CA . GLN A 1 102 ? 8.163 -1.038 -14.968 1.00 95.06 102 GLN A CA 1
ATOM 778 C C . GLN A 1 102 ? 8.089 -2.171 -13.938 1.00 95.06 102 GLN A C 1
ATOM 780 O O . GLN A 1 102 ? 7.419 -3.180 -14.185 1.00 95.06 102 GLN A O 1
ATOM 785 N N . LEU A 1 103 ? 8.743 -2.013 -12.784 1.00 96.50 103 LEU A N 1
ATOM 786 C CA . LEU A 1 103 ? 8.624 -2.942 -11.664 1.00 96.50 103 LEU A CA 1
ATOM 787 C C . LEU A 1 103 ? 7.176 -3.001 -11.160 1.00 96.50 103 LEU A C 1
ATOM 789 O O . LEU A 1 103 ? 6.670 -4.099 -10.943 1.00 96.50 103 LEU A O 1
ATOM 793 N N . ALA A 1 104 ? 6.483 -1.863 -11.065 1.00 95.81 104 ALA A N 1
ATOM 794 C CA . ALA A 1 104 ? 5.078 -1.805 -10.667 1.00 95.81 104 ALA A CA 1
ATOM 795 C C . ALA A 1 104 ? 4.147 -2.560 -11.606 1.00 95.81 104 ALA A C 1
ATOM 797 O O . ALA A 1 104 ? 3.351 -3.377 -11.146 1.00 95.81 104 ALA A O 1
ATOM 798 N N . VAL A 1 105 ? 4.297 -2.371 -12.916 1.00 95.88 105 VAL A N 1
ATOM 799 C CA . VAL A 1 105 ? 3.524 -3.140 -13.901 1.00 95.88 105 VAL A CA 1
ATOM 800 C C . VAL A 1 105 ? 3.874 -4.632 -13.836 1.00 95.88 105 VAL A C 1
ATOM 802 O O . VAL A 1 105 ? 2.998 -5.487 -13.941 1.00 95.88 105 VAL A O 1
ATOM 805 N N . THR A 1 106 ? 5.150 -4.971 -13.637 1.00 97.06 106 THR A N 1
ATOM 806 C CA . THR A 1 106 ? 5.601 -6.370 -13.569 1.00 97.06 106 THR A CA 1
ATOM 807 C C . THR A 1 106 ? 5.052 -7.084 -12.336 1.00 97.06 106 THR A C 1
ATOM 809 O O . THR A 1 106 ? 4.513 -8.183 -12.460 1.00 97.06 106 THR A O 1
ATOM 812 N N . LEU A 1 107 ? 5.143 -6.460 -11.160 1.00 97.62 107 LEU A N 1
ATOM 813 C CA . LEU A 1 107 ? 4.576 -6.986 -9.921 1.00 97.62 107 LEU A CA 1
ATOM 814 C C . LEU A 1 107 ? 3.050 -7.027 -9.987 1.00 97.62 107 LEU A C 1
ATOM 816 O O . LEU A 1 107 ? 2.470 -8.038 -9.601 1.00 97.62 107 LEU A O 1
ATOM 820 N N . GLY A 1 108 ? 2.406 -5.996 -10.540 1.00 97.06 108 GLY A N 1
ATOM 821 C CA . GLY A 1 108 ? 0.950 -5.910 -10.668 1.00 97.06 108 GLY A CA 1
ATOM 822 C C . GLY A 1 108 ? 0.313 -7.030 -11.490 1.00 97.06 108 GLY A C 1
ATOM 823 O O . GLY A 1 108 ? -0.841 -7.363 -11.272 1.00 97.06 108 GLY A O 1
ATOM 824 N N . ARG A 1 109 ? 1.066 -7.687 -12.375 1.00 96.75 109 ARG A N 1
ATOM 825 C CA . ARG A 1 109 ? 0.606 -8.890 -13.098 1.00 96.75 109 ARG A CA 1
ATOM 826 C C . ARG A 1 109 ? 0.632 -10.174 -12.262 1.00 96.75 109 ARG A C 1
ATOM 828 O O . ARG A 1 109 ? 0.164 -11.213 -12.719 1.00 96.75 109 ARG A O 1
ATOM 835 N N . VAL A 1 110 ? 1.242 -10.133 -11.079 1.00 96.94 110 VAL A N 1
ATOM 836 C CA . VAL A 1 110 ? 1.496 -11.298 -10.217 1.00 96.94 110 VAL A CA 1
ATOM 837 C C . VAL A 1 110 ? 0.727 -11.199 -8.899 1.00 96.94 110 VAL A C 1
ATOM 839 O O . VAL A 1 110 ? 0.204 -12.203 -8.412 1.00 96.94 110 VAL A O 1
ATOM 842 N N . VAL A 1 111 ? 0.692 -10.009 -8.300 1.00 98.19 111 VAL A N 1
ATOM 843 C CA . VAL A 1 111 ? 0.150 -9.767 -6.955 1.00 98.19 111 VAL A CA 1
ATOM 844 C C . VAL A 1 111 ? -1.334 -9.391 -6.980 1.00 98.19 111 VAL A C 1
ATOM 846 O O . VAL A 1 111 ? -1.886 -9.074 -8.026 1.00 98.19 111 VAL A O 1
ATOM 849 N N . ASP A 1 112 ? -1.982 -9.417 -5.815 1.00 98.19 112 ASP A N 1
ATOM 850 C CA . ASP A 1 112 ? -3.408 -9.085 -5.671 1.00 98.19 112 ASP A CA 1
ATOM 851 C C . ASP A 1 112 ? -3.636 -7.582 -5.430 1.00 98.19 112 ASP A C 1
ATOM 853 O O . ASP A 1 112 ? -4.707 -7.052 -5.737 1.00 98.19 112 ASP A O 1
ATOM 857 N N . TYR A 1 113 ? -2.623 -6.900 -4.884 1.00 98.00 113 TYR A N 1
ATOM 858 C CA . TYR A 1 113 ? -2.632 -5.469 -4.583 1.00 98.00 113 TYR A CA 1
ATOM 859 C C . TYR A 1 113 ? -1.294 -4.819 -4.951 1.00 98.00 113 TYR A C 1
ATOM 861 O O . TYR A 1 113 ? -0.232 -5.373 -4.662 1.00 98.00 113 TYR A O 1
ATOM 869 N N . VAL A 1 114 ? -1.323 -3.612 -5.510 1.00 97.00 114 VAL A N 1
ATOM 870 C CA . VAL A 1 114 ? -0.132 -2.769 -5.681 1.00 97.00 114 VAL A CA 1
ATOM 871 C C . VAL A 1 114 ? -0.382 -1.421 -5.024 1.00 97.00 114 VAL A C 1
ATOM 873 O O . VAL A 1 114 ? -1.270 -0.681 -5.435 1.00 97.00 114 VAL A O 1
ATOM 876 N N . ILE A 1 115 ? 0.432 -1.089 -4.026 1.00 96.06 115 ILE A N 1
ATOM 877 C CA . ILE A 1 115 ? 0.513 0.241 -3.434 1.00 96.06 115 ILE A CA 1
ATOM 878 C C . ILE A 1 115 ? 1.541 1.051 -4.217 1.00 96.06 115 ILE A C 1
ATOM 880 O O . ILE A 1 115 ? 2.733 0.736 -4.212 1.00 96.06 115 ILE A O 1
ATOM 884 N N . LEU A 1 116 ? 1.072 2.114 -4.861 1.00 94.00 116 LEU A N 1
ATOM 885 C CA . LEU A 1 116 ? 1.899 3.065 -5.590 1.00 94.00 116 LEU A CA 1
ATOM 886 C C . LEU A 1 116 ? 2.133 4.293 -4.720 1.00 94.00 116 LEU A C 1
ATOM 888 O O . LEU A 1 116 ? 1.185 4.908 -4.233 1.00 94.00 116 LEU A O 1
ATOM 892 N N . VAL A 1 117 ? 3.392 4.675 -4.544 1.00 91.81 117 VAL A N 1
ATOM 893 C CA . VAL A 1 117 ? 3.778 5.883 -3.814 1.00 91.81 117 VAL A CA 1
ATOM 894 C C . VAL A 1 117 ? 4.425 6.852 -4.785 1.00 91.81 117 VAL A C 1
ATOM 896 O O . VAL A 1 117 ? 5.549 6.642 -5.235 1.00 91.81 117 VAL A O 1
ATOM 899 N N . ALA A 1 118 ? 3.709 7.922 -5.121 1.00 81.56 118 ALA A N 1
ATOM 900 C CA . ALA A 1 118 ? 4.234 8.990 -5.957 1.00 81.56 118 ALA A CA 1
ATOM 901 C C . ALA A 1 118 ? 4.762 10.145 -5.099 1.00 81.56 118 ALA A C 1
ATOM 903 O O . ALA A 1 118 ? 4.233 10.472 -4.034 1.00 81.56 118 ALA A O 1
ATOM 904 N N . THR A 1 119 ? 5.815 10.799 -5.583 1.00 70.44 119 THR A N 1
ATOM 905 C CA . THR A 1 119 ? 6.341 12.017 -4.953 1.00 70.44 119 THR A CA 1
ATOM 906 C C . THR A 1 119 ? 5.477 13.245 -5.266 1.00 70.44 119 THR A C 1
ATOM 908 O O . THR A 1 119 ? 5.372 14.131 -4.411 1.00 70.44 119 THR A O 1
ATOM 911 N N . ASP A 1 120 ? 4.815 13.250 -6.431 1.00 68.69 120 ASP A N 1
ATOM 912 C CA . ASP A 1 120 ? 3.868 14.267 -6.899 1.00 68.69 120 ASP A CA 1
ATOM 913 C C . ASP A 1 120 ? 2.731 13.616 -7.715 1.00 68.69 120 ASP A C 1
ATOM 915 O O . ASP A 1 120 ? 2.959 13.116 -8.818 1.00 68.69 120 ASP A O 1
ATOM 919 N N . TRP A 1 121 ? 1.512 13.623 -7.165 1.00 65.88 121 TRP A N 1
ATOM 920 C CA . TRP A 1 121 ? 0.298 13.084 -7.799 1.00 65.88 121 TRP A CA 1
ATOM 921 C C . TRP A 1 121 ? -0.249 13.971 -8.930 1.00 65.88 121 TRP A C 1
ATOM 923 O O . TRP A 1 121 ? -1.098 13.535 -9.700 1.00 65.88 121 TRP A O 1
ATOM 933 N N . THR A 1 122 ? 0.243 15.207 -9.056 1.00 57.69 122 THR A N 1
ATOM 934 C CA . THR A 1 122 ? -0.139 16.142 -10.131 1.00 57.69 122 THR A CA 1
ATOM 935 C C . THR A 1 122 ? 0.534 15.787 -11.454 1.00 57.69 122 THR A C 1
ATOM 937 O O . THR A 1 122 ? 0.085 16.186 -12.530 1.00 57.69 122 THR A O 1
ATOM 940 N N . ILE A 1 123 ? 1.651 15.066 -11.380 1.00 57.97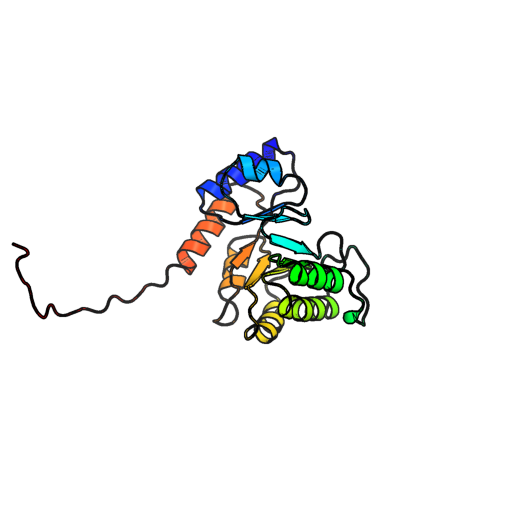 123 ILE A N 1
ATOM 941 C CA . ILE A 1 123 ? 2.335 14.526 -12.545 1.00 57.97 123 ILE A CA 1
ATOM 942 C C . ILE A 1 123 ? 1.730 13.150 -12.825 1.00 57.97 123 ILE A C 1
ATOM 944 O O . ILE A 1 123 ? 1.218 12.490 -11.931 1.00 57.97 123 ILE A O 1
ATOM 948 N N . ILE A 1 124 ? 1.776 12.720 -14.083 1.00 59.88 124 ILE A N 1
ATOM 949 C CA . ILE A 1 124 ? 1.069 11.559 -14.631 1.00 59.88 124 ILE A CA 1
ATOM 950 C C . ILE A 1 124 ? 1.928 10.252 -14.565 1.00 59.88 124 ILE A C 1
ATOM 952 O O . ILE A 1 124 ? 2.264 9.710 -15.619 1.00 59.88 124 ILE A O 1
ATOM 956 N N . PRO A 1 125 ? 2.363 9.704 -13.397 1.00 64.69 125 PRO A N 1
ATOM 957 C CA . PRO A 1 125 ? 2.818 8.308 -13.326 1.00 64.69 125 PRO A CA 1
ATOM 958 C C . PRO A 1 125 ? 1.677 7.290 -13.252 1.00 64.69 125 PRO A C 1
ATOM 960 O O . PRO A 1 125 ? 1.796 6.209 -13.823 1.00 64.69 125 PRO A O 1
ATOM 963 N N . LEU A 1 126 ? 0.574 7.626 -12.569 1.00 75.19 126 LEU A N 1
ATOM 964 C CA . LEU A 1 126 ? -0.542 6.698 -12.342 1.00 75.19 126 LEU A CA 1
ATOM 965 C C . LEU A 1 126 ? -1.216 6.253 -13.628 1.00 75.19 126 LEU A C 1
ATOM 967 O O . LEU A 1 126 ? -1.476 5.070 -13.787 1.00 75.19 126 LEU A O 1
ATOM 971 N N . GLU A 1 127 ? -1.486 7.190 -14.536 1.00 80.25 127 GLU A N 1
ATOM 972 C CA . GLU A 1 127 ? -2.255 6.924 -15.753 1.00 80.25 127 GLU A CA 1
ATOM 973 C C . GLU A 1 127 ? -1.642 5.783 -16.571 1.00 80.25 127 GLU A C 1
ATOM 975 O O . GLU A 1 127 ? -2.350 4.877 -16.999 1.00 80.25 127 GLU A O 1
ATOM 980 N N . ASN A 1 128 ? -0.314 5.787 -16.724 1.00 84.31 128 ASN A N 1
ATOM 981 C CA . ASN A 1 128 ? 0.392 4.756 -17.481 1.00 84.31 128 ASN A CA 1
ATOM 982 C C . ASN A 1 128 ? 0.304 3.391 -16.788 1.00 84.31 128 ASN A C 1
ATOM 984 O O . ASN A 1 128 ? -0.001 2.393 -17.437 1.00 84.31 128 ASN A O 1
ATOM 988 N N . ILE A 1 129 ? 0.531 3.350 -15.470 1.00 89.44 129 ILE A N 1
ATOM 989 C CA . ILE A 1 129 ? 0.488 2.099 -14.701 1.00 89.44 129 ILE A CA 1
ATOM 990 C C . ILE A 1 129 ? -0.939 1.536 -14.677 1.00 89.44 129 ILE A C 1
ATOM 992 O O . ILE A 1 129 ? -1.130 0.352 -14.942 1.00 89.44 129 ILE A O 1
ATOM 996 N N . ILE A 1 130 ? -1.940 2.382 -14.410 1.00 87.00 130 ILE A N 1
ATOM 997 C CA . ILE A 1 130 ? -3.359 2.010 -14.427 1.00 87.00 130 ILE A CA 1
ATOM 998 C C . ILE A 1 130 ? -3.734 1.493 -15.815 1.00 87.00 130 ILE A C 1
ATOM 1000 O O . ILE A 1 130 ? -4.321 0.423 -15.924 1.00 87.00 130 ILE A O 1
ATOM 1004 N N . ALA A 1 131 ? -3.350 2.186 -16.890 1.00 88.00 131 ALA A N 1
ATOM 1005 C CA . ALA A 1 131 ? -3.647 1.748 -18.250 1.00 88.00 131 ALA A CA 1
ATOM 1006 C C . ALA A 1 131 ? -3.032 0.376 -18.582 1.00 88.00 131 ALA A C 1
ATOM 1008 O O . ALA A 1 131 ? -3.679 -0.433 -19.255 1.00 88.00 131 ALA A O 1
ATOM 1009 N N . ASP A 1 132 ? -1.822 0.091 -18.104 1.00 91.19 132 ASP A N 1
ATOM 1010 C CA . ASP A 1 132 ? -1.161 -1.200 -18.316 1.00 91.19 132 ASP A CA 1
ATOM 1011 C C . ASP A 1 132 ? -1.751 -2.328 -17.453 1.00 91.19 132 ASP A C 1
ATOM 1013 O O . ASP A 1 132 ? -1.728 -3.488 -17.874 1.00 91.19 132 ASP A O 1
ATOM 1017 N N . LEU A 1 133 ? -2.299 -2.003 -16.277 1.00 91.81 133 LEU A N 1
ATOM 1018 C CA . LEU A 1 133 ? -2.860 -2.964 -15.323 1.00 91.81 133 LEU A CA 1
ATOM 1019 C C . LEU A 1 133 ? -4.392 -3.088 -15.373 1.00 91.81 133 LEU A C 1
ATOM 1021 O O . LEU A 1 133 ? -4.925 -4.029 -14.805 1.00 91.81 133 LEU A O 1
ATOM 1025 N N . GLN A 1 134 ? -5.111 -2.234 -16.108 1.00 86.19 134 GLN A N 1
ATOM 1026 C CA . GLN A 1 134 ? -6.589 -2.194 -16.132 1.00 86.19 134 GLN A CA 1
ATOM 1027 C C . GLN A 1 134 ? -7.270 -3.518 -16.537 1.00 86.19 134 GLN A C 1
ATOM 1029 O O . GLN A 1 134 ? -8.466 -3.699 -16.328 1.00 86.19 134 GLN A O 1
ATOM 1034 N N . LYS A 1 135 ? -6.544 -4.417 -17.219 1.00 87.06 135 LYS A N 1
ATOM 1035 C CA . LYS A 1 135 ? -7.044 -5.739 -17.646 1.00 87.06 135 LYS A CA 1
ATOM 1036 C C . LYS A 1 135 ? -6.526 -6.879 -16.777 1.00 87.06 135 LYS A C 1
ATOM 1038 O O . LYS A 1 135 ? -6.917 -8.024 -16.996 1.00 87.06 135 LYS A O 1
ATOM 1043 N N . GLU A 1 136 ? -5.620 -6.573 -15.862 1.00 93.38 136 GLU A N 1
ATOM 1044 C CA . GLU A 1 136 ? -5.053 -7.522 -14.921 1.00 93.38 136 GLU A CA 1
ATOM 1045 C C . GLU A 1 136 ? -5.950 -7.606 -13.684 1.00 93.38 136 GLU A C 1
ATOM 1047 O O . GLU A 1 136 ? -6.698 -6.686 -13.362 1.00 93.38 136 GLU A O 1
ATOM 1052 N N . ASN A 1 137 ? -5.897 -8.737 -12.987 1.00 93.56 137 ASN A N 1
ATOM 1053 C CA . ASN A 1 137 ? -6.680 -8.943 -11.773 1.00 93.56 137 ASN A CA 1
ATOM 1054 C C . ASN A 1 137 ? -5.889 -8.477 -10.544 1.00 93.56 137 ASN A C 1
ATOM 1056 O O . ASN A 1 137 ? -5.423 -9.303 -9.757 1.00 93.56 137 ASN A O 1
ATOM 1060 N N . VAL A 1 138 ? -5.715 -7.163 -10.421 1.00 95.69 138 VAL A N 1
ATOM 1061 C CA . VAL A 1 138 ? -4.955 -6.513 -9.349 1.00 95.69 138 VAL A CA 1
ATOM 1062 C C . VAL A 1 138 ? -5.672 -5.254 -8.888 1.00 95.69 138 VAL A C 1
ATOM 1064 O O . VAL A 1 138 ? -6.199 -4.514 -9.711 1.00 95.69 138 VAL A O 1
ATOM 1067 N N . ASN A 1 139 ? -5.665 -5.004 -7.580 1.00 94.69 139 ASN A N 1
ATOM 1068 C CA . ASN A 1 139 ? -6.186 -3.763 -7.016 1.00 94.69 139 ASN A CA 1
ATOM 1069 C C . ASN A 1 139 ? -5.054 -2.734 -6.895 1.00 94.69 139 ASN A C 1
ATOM 1071 O O . ASN A 1 139 ? -4.023 -3.004 -6.269 1.00 94.69 139 ASN A O 1
ATOM 1075 N N . ILE A 1 140 ? -5.243 -1.547 -7.455 1.00 93.62 140 ILE A N 1
ATOM 1076 C CA . ILE A 1 140 ? -4.283 -0.446 -7.407 1.00 93.62 140 ILE A CA 1
ATOM 1077 C C . ILE A 1 140 ? -4.655 0.479 -6.253 1.00 93.62 140 ILE A C 1
ATOM 1079 O O . ILE A 1 140 ? -5.755 1.020 -6.209 1.00 93.62 140 ILE A O 1
ATOM 1083 N N . ILE A 1 141 ? -3.720 0.691 -5.329 1.00 94.25 141 ILE A N 1
ATOM 1084 C CA . ILE A 1 141 ? -3.897 1.529 -4.144 1.00 94.25 141 ILE A CA 1
ATOM 1085 C C . ILE A 1 141 ? -2.927 2.714 -4.215 1.00 94.25 141 ILE A C 1
ATOM 1087 O O . ILE A 1 141 ? -1.711 2.523 -4.263 1.00 94.25 141 ILE A O 1
ATOM 1091 N N . ALA A 1 142 ? -3.427 3.949 -4.199 1.00 92.38 142 ALA A N 1
ATOM 1092 C CA . ALA A 1 142 ? -2.577 5.146 -4.220 1.00 92.38 142 ALA A CA 1
ATOM 1093 C C . ALA A 1 142 ? -2.196 5.619 -2.809 1.00 92.38 142 ALA A C 1
ATOM 1095 O O . ALA A 1 142 ? -3.057 5.774 -1.942 1.00 92.38 142 ALA A O 1
ATOM 1096 N N . ALA A 1 143 ? -0.911 5.897 -2.570 1.00 92.88 143 ALA A N 1
ATOM 1097 C CA . ALA A 1 143 ? -0.425 6.421 -1.293 1.00 92.88 143 ALA A CA 1
ATOM 1098 C C . ALA A 1 143 ? -0.490 7.958 -1.193 1.00 92.88 143 ALA A C 1
ATOM 1100 O O . ALA A 1 143 ? 0.404 8.686 -1.626 1.00 92.88 143 ALA A O 1
ATOM 1101 N N . VAL A 1 144 ? -1.533 8.479 -0.570 1.00 91.31 144 VAL A N 1
ATOM 1102 C CA . VAL A 1 144 ? -1.867 9.908 -0.586 1.00 91.31 144 VAL A CA 1
ATOM 1103 C C . VAL A 1 144 ? -1.463 10.616 0.702 1.00 91.31 144 VAL A C 1
ATOM 1105 O O . VAL A 1 144 ? -1.346 9.999 1.761 1.00 91.31 144 VAL A O 1
ATOM 1108 N N . LYS A 1 145 ? -1.221 11.931 0.622 1.00 89.31 145 LYS A N 1
ATOM 1109 C CA . LYS A 1 145 ? -0.817 12.731 1.791 1.00 89.31 145 LYS A CA 1
ATOM 1110 C C . LYS A 1 145 ? -1.976 13.467 2.443 1.00 89.31 145 LYS A C 1
ATOM 1112 O O . LYS A 1 145 ? -1.816 13.918 3.570 1.00 89.31 145 LYS A O 1
ATO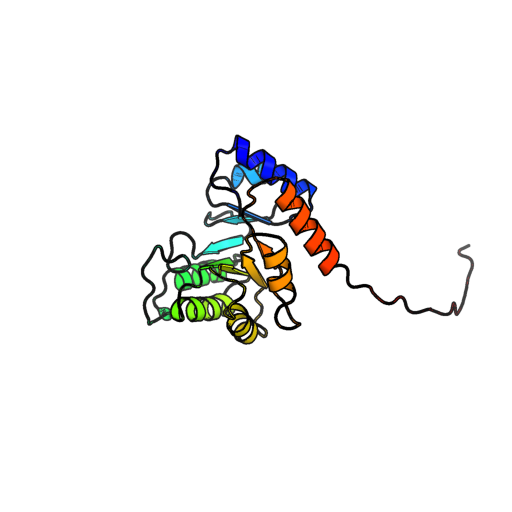M 1117 N N . ASN A 1 146 ? -3.087 13.668 1.738 1.00 89.00 146 ASN A N 1
ATOM 1118 C CA . 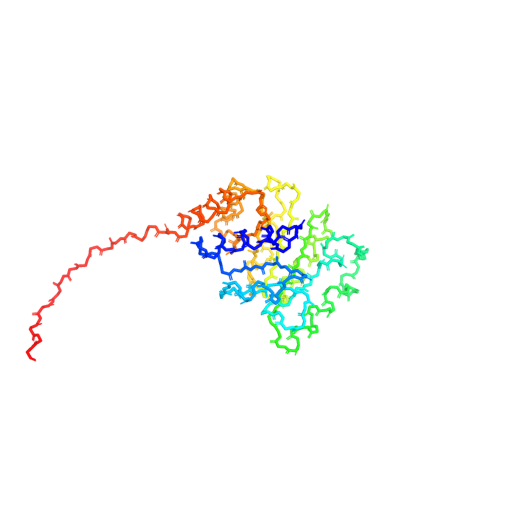ASN A 1 146 ? -4.243 14.445 2.185 1.00 89.00 146 ASN A CA 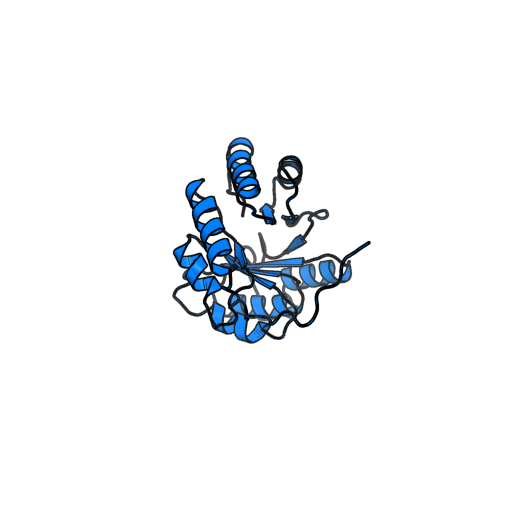1
ATOM 1119 C C . ASN A 1 146 ? -5.483 14.109 1.330 1.00 89.00 146 ASN A C 1
ATOM 1121 O O . ASN A 1 146 ? -5.402 13.307 0.399 1.00 89.00 146 ASN A O 1
ATOM 1125 N N . ALA A 1 147 ? -6.623 14.719 1.661 1.00 89.69 147 ALA A N 1
ATOM 1126 C CA . ALA A 1 147 ? -7.889 14.502 0.965 1.00 89.69 147 ALA A CA 1
ATOM 1127 C C . ALA A 1 147 ? -7.886 14.996 -0.497 1.00 89.69 147 ALA A C 1
ATOM 1129 O O . ALA A 1 147 ? -8.502 14.359 -1.345 1.00 89.69 147 ALA A O 1
ATOM 1130 N N . ASP A 1 148 ? -7.166 16.073 -0.825 1.00 87.38 148 ASP A N 1
ATOM 1131 C CA . ASP A 1 148 ? -7.083 16.558 -2.210 1.00 87.38 148 ASP A CA 1
ATOM 1132 C C . ASP A 1 148 ? -6.337 15.549 -3.098 1.00 87.38 148 ASP A C 1
ATOM 1134 O O . ASP A 1 148 ? -6.828 15.181 -4.165 1.00 87.38 148 ASP A O 1
ATOM 1138 N N . ASP A 1 149 ? -5.202 15.025 -2.621 1.00 87.88 149 ASP A N 1
ATOM 1139 C CA . ASP A 1 149 ? -4.453 13.954 -3.293 1.00 87.88 149 ASP A CA 1
ATOM 1140 C C . ASP A 1 149 ? -5.313 12.686 -3.447 1.00 87.88 149 ASP A C 1
ATOM 1142 O O . ASP A 1 149 ? -5.310 12.055 -4.504 1.00 87.88 149 ASP A O 1
ATOM 1146 N N . ALA A 1 150 ? -6.071 12.322 -2.401 1.00 89.25 150 ALA A N 1
ATOM 1147 C CA . ALA A 1 150 ? -7.003 11.193 -2.424 1.00 89.25 150 ALA A CA 1
ATOM 1148 C C . ALA A 1 150 ? -8.061 11.360 -3.514 1.00 89.25 150 ALA A C 1
ATOM 1150 O O . ALA A 1 150 ? -8.302 10.435 -4.287 1.00 89.25 150 ALA A O 1
ATOM 1151 N N . LYS A 1 151 ? -8.645 12.555 -3.619 1.00 88.25 151 LYS A N 1
ATOM 1152 C CA . LYS A 1 151 ? -9.637 12.864 -4.643 1.00 88.25 151 LYS A CA 1
ATOM 1153 C C . LYS A 1 151 ? -9.051 12.736 -6.047 1.00 88.25 151 LYS A C 1
ATOM 1155 O O . LYS A 1 151 ? -9.645 12.073 -6.890 1.00 88.25 151 LYS A O 1
ATOM 1160 N N . VAL A 1 152 ? -7.871 13.315 -6.282 1.00 86.88 152 VAL A N 1
ATOM 1161 C CA . VAL A 1 152 ? -7.181 13.224 -7.579 1.00 86.88 152 VAL A CA 1
ATOM 1162 C C . VAL A 1 152 ? -6.897 11.766 -7.950 1.00 86.88 152 VAL A C 1
ATOM 1164 O O . VAL A 1 152 ? -7.176 11.362 -9.078 1.00 86.88 152 VAL A O 1
ATOM 1167 N N . ALA A 1 153 ? -6.384 10.962 -7.014 1.00 86.25 153 ALA A N 1
ATOM 1168 C CA . ALA A 1 153 ? -6.093 9.549 -7.255 1.00 86.25 153 ALA A CA 1
ATOM 1169 C C . ALA A 1 153 ? -7.357 8.746 -7.612 1.00 86.25 153 ALA A C 1
ATOM 1171 O O . ALA A 1 153 ? -7.356 8.014 -8.602 1.00 86.25 153 ALA A O 1
ATOM 1172 N N . MET A 1 154 ? -8.445 8.936 -6.861 1.00 85.69 154 MET A N 1
ATOM 1173 C CA . MET A 1 154 ? -9.714 8.238 -7.093 1.00 85.69 154 MET A CA 1
ATOM 1174 C C . MET A 1 154 ? -10.401 8.653 -8.405 1.00 85.69 154 MET A C 1
ATOM 1176 O O . MET A 1 154 ? -11.015 7.815 -9.054 1.00 85.69 154 MET A O 1
ATOM 1180 N N . GLU A 1 155 ? -10.296 9.918 -8.827 1.00 83.81 155 GLU A N 1
ATOM 1181 C CA . GLU A 1 155 ? -10.942 10.434 -10.052 1.00 83.81 155 GLU A CA 1
ATOM 1182 C C . GLU A 1 155 ? -10.116 10.204 -11.339 1.00 83.81 155 GLU A C 1
ATOM 1184 O O . GLU A 1 155 ? -10.587 10.474 -12.448 1.00 83.81 155 GLU A O 1
ATOM 1189 N N . THR A 1 156 ? -8.877 9.715 -11.233 1.00 79.38 156 THR A N 1
ATOM 1190 C CA . THR A 1 156 ? -7.983 9.536 -12.390 1.00 79.38 156 THR A CA 1
ATOM 1191 C C . THR A 1 156 ? -8.517 8.472 -13.370 1.00 79.38 156 THR A C 1
ATOM 1193 O O . THR A 1 156 ? -8.853 7.368 -12.971 1.00 79.38 156 THR A O 1
ATOM 1196 N N . LEU A 1 157 ? -8.528 8.764 -14.681 1.00 58.53 157 LEU A N 1
ATOM 1197 C CA . LEU A 1 157 ? -8.863 7.839 -15.790 1.00 58.53 157 LEU A CA 1
ATOM 1198 C C . LEU A 1 157 ? -10.309 7.309 -15.922 1.00 58.53 157 LEU A C 1
ATOM 1200 O O . LEU A 1 157 ? -10.511 6.366 -16.684 1.00 58.53 157 LEU A O 1
ATOM 1204 N N . GLU A 1 158 ? -11.320 7.873 -15.248 1.00 59.41 158 GLU A N 1
ATOM 1205 C CA . GLU A 1 158 ? -12.708 7.330 -15.160 1.00 59.41 158 GLU A CA 1
ATOM 1206 C C . GLU A 1 158 ? -12.811 5.923 -14.524 1.00 59.41 158 GLU A C 1
ATOM 1208 O O . GLU A 1 158 ? -13.871 5.551 -14.031 1.00 59.41 158 GLU A O 1
ATOM 1213 N N . VAL A 1 159 ? -11.715 5.158 -14.519 1.00 64.69 159 VAL A N 1
ATOM 1214 C CA . VAL A 1 159 ? -11.535 3.861 -13.858 1.00 64.69 159 VAL A CA 1
ATOM 1215 C C . VAL A 1 159 ? -11.037 4.042 -12.419 1.00 64.69 159 VAL A C 1
ATOM 1217 O O . VAL A 1 159 ? -11.403 3.252 -11.558 1.00 64.69 159 VAL A O 1
ATOM 1220 N N . GLY A 1 160 ? -10.259 5.095 -12.142 1.00 67.56 160 GLY A N 1
ATOM 1221 C CA . GLY A 1 160 ? -9.730 5.390 -10.811 1.00 67.56 160 GLY A CA 1
ATOM 1222 C C . GLY A 1 160 ? -8.647 4.419 -10.343 1.00 67.56 160 GLY A C 1
ATOM 1223 O O . GLY A 1 160 ? -8.189 3.535 -11.070 1.00 67.56 160 GLY A O 1
ATOM 1224 N N . THR A 1 161 ? -8.233 4.602 -9.093 1.00 79.56 161 THR A N 1
ATOM 1225 C CA . THR A 1 161 ? -7.610 3.552 -8.278 1.00 79.56 161 THR A CA 1
ATOM 1226 C C . THR A 1 161 ? -8.681 2.825 -7.469 1.00 79.56 161 THR A C 1
ATOM 1228 O O . THR A 1 161 ? -9.682 3.431 -7.096 1.00 79.56 161 THR A O 1
ATOM 1231 N N . ASP A 1 162 ? -8.445 1.566 -7.105 1.00 89.25 162 ASP A N 1
ATOM 1232 C CA . ASP A 1 162 ? -9.375 0.771 -6.288 1.00 89.25 162 ASP A CA 1
ATOM 1233 C C . ASP A 1 162 ? -9.419 1.215 -4.816 1.00 89.25 162 ASP A C 1
ATOM 1235 O O . ASP A 1 162 ? -10.310 0.827 -4.059 1.00 89.25 162 ASP A O 1
ATOM 1239 N N . GLY A 1 163 ? -8.455 2.031 -4.386 1.00 90.94 163 GLY A N 1
ATOM 1240 C CA . GLY A 1 163 ? -8.465 2.651 -3.070 1.00 90.94 163 GLY A CA 1
ATOM 1241 C C . GLY A 1 163 ? -7.262 3.548 -2.816 1.00 90.94 163 GLY A C 1
ATOM 1242 O O . GLY A 1 163 ? -6.373 3.711 -3.654 1.00 90.94 163 GLY A O 1
ATOM 1243 N N . VAL A 1 164 ? -7.215 4.107 -1.610 1.00 93.12 164 VAL A N 1
ATOM 1244 C CA . VAL A 1 164 ? -6.109 4.950 -1.149 1.00 93.12 164 VAL A CA 1
ATOM 1245 C C . VAL A 1 164 ? -5.536 4.432 0.163 1.00 93.12 164 VAL A C 1
ATOM 1247 O O . VAL A 1 164 ? -6.224 3.814 0.974 1.00 93.12 164 VAL A O 1
ATOM 1250 N N . ILE A 1 165 ? -4.261 4.717 0.395 1.00 94.81 165 ILE A N 1
ATOM 1251 C CA . ILE A 1 165 ? -3.585 4.495 1.668 1.00 94.81 165 ILE A CA 1
ATOM 1252 C C . ILE A 1 165 ? -2.870 5.777 2.082 1.00 94.81 165 ILE A C 1
ATOM 1254 O O . ILE A 1 165 ? -2.343 6.498 1.249 1.00 94.81 165 ILE A O 1
ATOM 1258 N N . PHE A 1 166 ? -2.830 6.084 3.371 1.00 94.56 166 PHE A N 1
ATOM 1259 C CA . PHE A 1 166 ? -2.140 7.273 3.870 1.00 94.56 166 PHE A CA 1
ATOM 1260 C C . PHE A 1 166 ? -1.530 6.998 5.240 1.00 94.56 166 PHE A C 1
ATOM 1262 O O . PHE A 1 166 ? -1.941 6.065 5.937 1.00 94.56 166 PHE A O 1
ATOM 1269 N N . GLU A 1 167 ? -0.516 7.774 5.604 1.00 94.81 167 GLU A N 1
ATOM 1270 C CA . GLU A 1 167 ? -0.001 7.841 6.972 1.00 94.81 167 GLU A CA 1
ATOM 1271 C C . GLU A 1 167 ? -0.636 9.060 7.656 1.00 94.81 167 GLU A C 1
ATOM 1273 O O . GLU A 1 167 ? -0.431 10.178 7.176 1.00 94.81 167 GLU A O 1
ATOM 1278 N N . PRO A 1 168 ? -1.451 8.876 8.711 1.00 93.19 168 PRO A N 1
ATOM 1279 C CA . PRO A 1 168 ? -2.147 9.984 9.346 1.00 93.19 168 PRO A CA 1
ATOM 1280 C C . PRO A 1 168 ? -1.192 10.851 10.173 1.00 93.19 168 PRO A C 1
ATOM 1282 O O . PRO A 1 168 ? -0.454 10.340 11.014 1.00 93.19 168 PRO A O 1
ATOM 1285 N N . ASN A 1 169 ? -1.260 12.170 9.986 1.00 91.44 169 ASN A N 1
ATOM 1286 C CA . ASN A 1 169 ? -0.558 13.146 10.830 1.00 91.44 169 ASN A CA 1
ATOM 1287 C C . ASN A 1 169 ? -1.392 13.569 12.051 1.00 91.44 169 ASN A C 1
ATOM 1289 O O . ASN A 1 169 ? -0.839 13.952 13.081 1.00 91.44 169 ASN A O 1
ATOM 1293 N N . ASP A 1 170 ? -2.721 13.511 11.937 1.00 93.75 170 ASP A N 1
ATOM 1294 C CA . ASP A 1 170 ? -3.674 13.817 13.002 1.00 93.75 170 ASP A CA 1
ATOM 1295 C C . ASP A 1 170 ? -4.996 13.045 12.807 1.00 93.75 170 ASP A C 1
ATOM 1297 O O . ASP A 1 170 ? -5.227 12.389 11.787 1.00 93.75 170 ASP A O 1
ATOM 1301 N N . PHE A 1 171 ? -5.867 13.088 13.818 1.00 93.94 171 PHE A N 1
ATOM 1302 C CA . PHE A 1 171 ? -7.157 12.392 13.786 1.00 93.94 171 PHE A CA 1
ATOM 1303 C C . PHE A 1 171 ? -8.169 13.009 12.815 1.00 93.94 171 PHE A C 1
ATOM 1305 O O . PHE A 1 171 ? -9.102 12.318 12.404 1.00 93.94 171 PHE A O 1
ATOM 1312 N N . ALA A 1 172 ? -8.036 14.298 12.482 1.00 94.44 172 ALA A N 1
ATOM 1313 C CA . ALA A 1 172 ? -8.946 14.961 11.552 1.00 94.44 172 ALA A CA 1
ATOM 1314 C C . ALA A 1 172 ? -8.727 14.416 10.141 1.00 94.44 172 ALA A C 1
ATOM 1316 O O . ALA A 1 172 ? -9.688 14.034 9.484 1.00 94.44 172 ALA A O 1
ATOM 1317 N N . GLN A 1 173 ? -7.468 14.223 9.749 1.00 94.81 173 GLN A N 1
ATOM 1318 C CA . GLN A 1 173 ? -7.104 13.650 8.461 1.00 94.81 173 GLN A CA 1
ATOM 1319 C C . GLN A 1 173 ? -7.718 12.264 8.212 1.00 94.81 173 GLN A C 1
ATOM 1321 O O . GLN A 1 173 ? -8.154 11.988 7.096 1.00 94.81 173 GLN A O 1
ATOM 1326 N N . ILE A 1 174 ? -7.779 11.400 9.236 1.00 95.25 174 ILE A N 1
ATOM 1327 C CA . ILE A 1 174 ? -8.431 10.084 9.119 1.00 95.25 174 ILE A CA 1
ATOM 1328 C C . ILE A 1 174 ? -9.897 10.253 8.716 1.00 95.25 174 ILE A C 1
ATOM 1330 O O . ILE A 1 174 ? -10.364 9.587 7.795 1.00 95.25 174 ILE A O 1
ATOM 1334 N N . LYS A 1 175 ? -10.605 11.159 9.395 1.00 94.25 175 LYS A N 1
ATOM 1335 C CA . LYS A 1 175 ? -12.028 11.418 9.161 1.00 94.25 175 LYS A CA 1
ATOM 1336 C C . LYS A 1 175 ? -12.264 12.093 7.818 1.00 94.25 175 LYS A C 1
ATOM 1338 O O . LYS A 1 175 ? -13.193 11.717 7.119 1.00 94.25 175 LYS A O 1
ATOM 1343 N N . ASP A 1 176 ? -11.426 13.057 7.454 1.00 94.00 176 ASP A N 1
ATOM 1344 C CA . ASP A 1 176 ? -11.557 13.799 6.201 1.00 94.00 176 ASP A CA 1
ATOM 1345 C C . ASP A 1 176 ? -11.407 12.871 4.990 1.00 94.00 176 ASP A C 1
ATOM 1347 O O . ASP A 1 176 ? -12.229 12.914 4.078 1.00 94.00 176 ASP A O 1
ATOM 1351 N N . ILE A 1 177 ? -10.401 11.987 4.999 1.00 94.00 177 ILE A N 1
ATOM 1352 C CA . ILE A 1 177 ? -10.195 11.026 3.907 1.00 94.00 177 ILE A CA 1
ATOM 1353 C C . ILE A 1 177 ? -11.279 9.941 3.920 1.00 94.00 177 ILE A C 1
ATOM 1355 O O . ILE A 1 177 ? -11.797 9.610 2.861 1.00 94.00 177 ILE A O 1
ATOM 1359 N N . SER A 1 178 ? -11.658 9.415 5.089 1.00 92.25 178 SER A N 1
ATOM 1360 C CA . SER A 1 178 ? -12.748 8.433 5.210 1.00 92.25 178 SER A CA 1
ATOM 1361 C C . SER A 1 178 ? -14.066 8.975 4.640 1.00 92.25 178 SER A C 1
ATOM 1363 O O . SER A 1 178 ? -14.636 8.361 3.742 1.00 92.25 178 SER A O 1
ATOM 1365 N N . ASN A 1 179 ? -14.481 10.178 5.054 1.00 91.69 179 ASN A N 1
ATOM 1366 C CA . ASN A 1 179 ? -15.696 10.820 4.547 1.00 91.69 179 ASN A CA 1
ATOM 1367 C C . ASN A 1 179 ? -15.628 11.068 3.036 1.00 91.69 179 ASN A C 1
ATOM 1369 O O . ASN A 1 179 ? -16.613 10.851 2.341 1.00 91.69 179 ASN A O 1
ATOM 1373 N N . LEU A 1 180 ? -14.475 11.503 2.516 1.00 91.62 180 LEU A N 1
ATOM 1374 C CA . LEU A 1 180 ? -14.290 11.684 1.078 1.00 91.62 180 LEU A CA 1
ATOM 1375 C C . LEU A 1 180 ? -14.489 10.366 0.317 1.00 91.62 180 LEU A C 1
ATOM 1377 O O . LEU A 1 180 ? -15.158 10.356 -0.711 1.00 91.62 180 LEU A O 1
ATOM 1381 N N . ILE A 1 181 ? -13.920 9.258 0.796 1.00 88.75 181 ILE A N 1
ATOM 1382 C CA . ILE A 1 181 ? -14.081 7.947 0.153 1.00 88.75 181 ILE A CA 1
ATOM 1383 C C . ILE A 1 181 ? -15.535 7.463 0.244 1.00 88.75 181 ILE A C 1
ATOM 1385 O O . ILE A 1 181 ? -16.064 6.939 -0.737 1.00 88.75 181 ILE A O 1
ATOM 1389 N N . ASP A 1 182 ? -16.218 7.698 1.363 1.00 87.75 182 ASP A N 1
ATOM 1390 C CA . ASP A 1 182 ? -17.649 7.411 1.504 1.00 87.75 182 ASP A CA 1
ATOM 1391 C C . ASP A 1 182 ? -18.495 8.241 0.519 1.00 87.75 182 ASP A C 1
ATOM 1393 O O . ASP A 1 182 ? -19.382 7.703 -0.145 1.00 87.75 182 ASP A O 1
ATOM 1397 N N . GLU A 1 183 ? -18.194 9.533 0.358 1.00 87.44 183 GLU A N 1
ATOM 1398 C CA . GLU A 1 183 ? -18.856 10.431 -0.602 1.00 87.44 183 GLU A CA 1
ATOM 1399 C C . GLU A 1 183 ? -18.600 10.025 -2.060 1.00 87.44 183 GLU A C 1
ATOM 1401 O O . GLU A 1 183 ? -19.509 10.077 -2.887 1.00 87.44 183 GLU A O 1
ATOM 1406 N N . LEU A 1 184 ? -17.377 9.599 -2.384 1.00 82.69 184 LEU A N 1
ATOM 1407 C CA . LEU A 1 184 ? -17.008 9.137 -3.725 1.00 82.69 184 LEU A CA 1
ATOM 1408 C C . LEU A 1 184 ? -17.597 7.756 -4.051 1.00 82.69 184 LEU A C 1
ATOM 1410 O O . LEU A 1 184 ? -17.939 7.493 -5.201 1.00 82.69 184 LEU A O 1
ATOM 1414 N N . SER A 1 185 ? -17.729 6.878 -3.053 1.00 72.62 185 SER A N 1
ATOM 1415 C CA . SER A 1 185 ? -18.307 5.536 -3.216 1.00 72.62 185 SER A CA 1
ATOM 1416 C C . SER A 1 185 ? -19.836 5.534 -3.225 1.00 72.62 185 SER A C 1
ATOM 1418 O O . SER A 1 185 ? -20.453 4.603 -3.753 1.00 72.62 185 SER A O 1
ATOM 1420 N N . THR A 1 186 ? -20.473 6.585 -2.697 1.00 64.00 186 THR A N 1
ATOM 1421 C CA . THR A 1 186 ? -21.912 6.809 -2.855 1.00 64.00 186 THR A CA 1
ATOM 1422 C C . THR A 1 186 ? -22.226 7.320 -4.259 1.00 64.00 186 THR A C 1
ATOM 1424 O O . THR A 1 186 ? -22.621 8.465 -4.475 1.00 64.00 186 THR A O 1
ATOM 1427 N N . GLU A 1 187 ? -22.143 6.426 -5.246 1.00 53.44 187 GLU A N 1
ATOM 1428 C CA . GLU A 1 187 ? -22.848 6.634 -6.507 1.00 53.44 187 GLU A CA 1
ATOM 1429 C C . GLU A 1 187 ? -24.336 6.858 -6.207 1.00 53.44 187 GLU A C 1
ATOM 1431 O O . GLU A 1 187 ? -25.028 6.012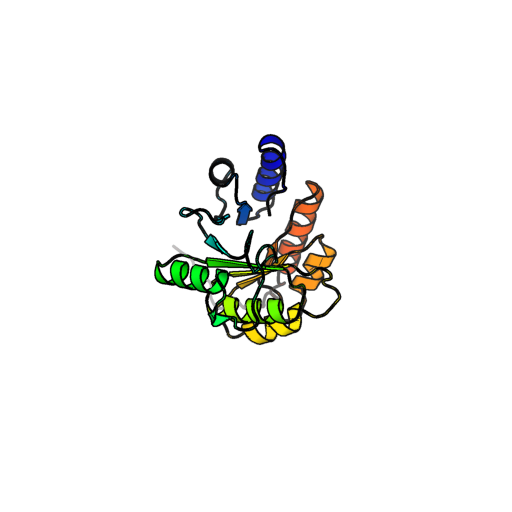 -5.627 1.00 53.44 187 GLU A O 1
ATOM 1436 N N . SER A 1 188 ? -24.864 8.013 -6.616 1.00 50.00 188 SER A N 1
ATOM 1437 C CA . SER A 1 188 ? -26.301 8.247 -6.599 1.00 50.00 188 SER A CA 1
ATOM 1438 C C . SER A 1 188 ? -26.955 7.324 -7.627 1.00 50.00 188 SER A C 1
ATOM 1440 O O . SER A 1 188 ? -27.044 7.651 -8.813 1.00 50.00 188 SER A O 1
ATOM 1442 N N . TYR A 1 189 ? -27.442 6.163 -7.199 1.00 50.91 189 TYR A N 1
ATOM 1443 C CA . TYR A 1 189 ? -28.323 5.371 -8.045 1.00 50.91 189 TYR A CA 1
ATOM 1444 C C . TYR A 1 189 ? -29.596 6.182 -8.287 1.00 50.91 189 TYR A C 1
ATOM 1446 O O . TYR A 1 189 ? -30.370 6.439 -7.362 1.00 50.91 189 TYR A O 1
ATOM 1454 N N . ALA A 1 190 ? -29.834 6.591 -9.534 1.00 53.34 190 ALA A N 1
ATOM 1455 C CA . ALA A 1 190 ? -31.122 7.145 -9.918 1.00 53.34 190 ALA A CA 1
ATOM 1456 C C . ALA A 1 190 ? -32.185 6.061 -9.691 1.00 53.34 190 ALA A C 1
ATOM 1458 O O . ALA A 1 190 ? -32.286 5.099 -10.458 1.00 53.34 190 ALA A O 1
ATOM 1459 N N . LEU A 1 191 ? -32.956 6.197 -8.610 1.00 66.12 191 LEU A N 1
ATOM 1460 C CA . LEU A 1 191 ? -34.094 5.330 -8.344 1.00 66.12 191 LEU A CA 1
ATOM 1461 C C . LEU A 1 191 ? -35.027 5.405 -9.554 1.00 66.12 191 LEU A C 1
ATOM 1463 O O . LEU A 1 191 ? -35.495 6.479 -9.930 1.00 66.12 191 LEU A O 1
ATOM 1467 N N . LYS A 1 192 ? -35.274 4.262 -10.195 1.00 74.31 192 LYS A N 1
ATOM 1468 C CA . LYS A 1 192 ? -36.313 4.171 -11.216 1.00 74.31 192 LYS A CA 1
ATOM 1469 C C . LYS A 1 192 ? -37.651 3.989 -10.528 1.00 74.31 192 LYS A C 1
ATOM 1471 O O . LYS A 1 192 ? -37.818 3.055 -9.745 1.00 74.31 192 LYS A O 1
ATOM 1476 N N . ASP A 1 193 ? -38.609 4.831 -10.892 1.00 76.88 193 ASP A N 1
ATOM 1477 C CA . ASP A 1 193 ? -40.004 4.601 -10.552 1.00 76.88 193 ASP A CA 1
ATOM 1478 C C . ASP A 1 193 ? -40.427 3.224 -11.080 1.00 76.88 193 ASP A C 1
ATOM 1480 O O . ASP A 1 193 ? -40.339 2.931 -12.277 1.00 76.88 193 ASP A O 1
ATOM 1484 N N . LEU A 1 194 ? -40.878 2.362 -10.172 1.00 79.38 194 LEU A N 1
ATOM 1485 C CA . LEU A 1 194 ? -41.473 1.075 -10.504 1.00 79.38 194 LEU A CA 1
ATOM 1486 C C . LEU A 1 194 ? -42.984 1.171 -10.319 1.00 79.38 194 LEU A C 1
ATOM 1488 O O . LEU A 1 194 ? -43.484 1.721 -9.340 1.00 79.38 194 LEU A O 1
ATOM 1492 N N . THR A 1 195 ? -43.726 0.614 -11.271 1.00 84.19 195 THR A N 1
ATOM 1493 C CA . THR A 1 195 ? -45.184 0.515 -11.172 1.00 84.19 195 THR A CA 1
ATOM 1494 C C . THR A 1 195 ? -45.546 -0.765 -10.429 1.00 84.19 195 THR A C 1
ATOM 1496 O O . THR A 1 195 ? -45.141 -1.851 -10.838 1.00 84.19 195 THR A O 1
ATOM 1499 N N . ILE A 1 196 ? -46.330 -0.649 -9.357 1.00 85.19 196 ILE A N 1
ATOM 1500 C CA . ILE A 1 196 ? -46.898 -1.806 -8.655 1.00 85.19 196 ILE A CA 1
ATOM 1501 C C . ILE A 1 196 ? -47.843 -2.534 -9.620 1.00 85.19 196 ILE A C 1
ATOM 1503 O O . ILE A 1 196 ? -48.846 -1.966 -10.050 1.00 85.19 196 ILE A O 1
ATOM 1507 N N . THR A 1 197 ? -47.523 -3.780 -9.976 1.00 89.75 197 THR A N 1
ATOM 1508 C CA . THR A 1 197 ? -48.321 -4.581 -10.921 1.00 89.75 197 THR A CA 1
ATOM 1509 C C . THR A 1 197 ? -49.366 -5.458 -10.238 1.00 89.75 197 THR A C 1
ATOM 1511 O O . THR A 1 197 ? -50.376 -5.779 -10.859 1.00 89.75 197 THR A O 1
ATOM 1514 N N . ASN A 1 198 ? -49.151 -5.843 -8.977 1.00 81.50 198 ASN A N 1
ATOM 1515 C CA . ASN A 1 198 ? -50.090 -6.646 -8.196 1.00 81.50 198 ASN A CA 1
ATOM 1516 C C . ASN A 1 198 ? -49.821 -6.484 -6.689 1.00 81.50 198 ASN A C 1
ATOM 1518 O O . ASN A 1 198 ? -48.673 -6.298 -6.286 1.00 81.50 198 ASN A O 1
ATOM 1522 N N . VAL A 1 199 ? -50.865 -6.572 -5.862 1.00 84.06 199 VAL A N 1
ATOM 1523 C CA . VAL A 1 199 ? -50.770 -6.582 -4.393 1.00 84.06 199 VAL A CA 1
ATOM 1524 C C . VAL A 1 199 ? -51.672 -7.688 -3.868 1.00 84.06 199 VAL A C 1
ATOM 1526 O O . VAL A 1 199 ? -52.879 -7.658 -4.103 1.00 84.06 199 VAL A O 1
ATOM 1529 N N . GLU A 1 200 ? -51.099 -8.637 -3.130 1.00 83.81 200 GLU A N 1
ATOM 1530 C CA . GLU A 1 200 ? -51.834 -9.763 -2.551 1.00 83.81 200 GLU A CA 1
ATOM 1531 C C . GLU A 1 200 ? -51.666 -9.813 -1.023 1.00 83.81 200 GLU A C 1
ATOM 1533 O O . GLU A 1 200 ? -50.567 -9.562 -0.519 1.00 83.81 200 GLU A O 1
ATOM 1538 N N . PRO A 1 201 ? -52.731 -10.123 -0.261 1.00 77.31 201 PRO A N 1
ATOM 1539 C CA . PRO A 1 201 ? -52.632 -10.296 1.180 1.00 77.31 201 PRO A CA 1
ATOM 1540 C C . PRO A 1 201 ? -51.928 -11.611 1.529 1.00 77.31 201 PRO A C 1
ATOM 1542 O O . PRO A 1 201 ? -52.342 -12.683 1.090 1.00 77.31 201 PRO A O 1
ATOM 1545 N N . VAL A 1 202 ? -50.914 -11.529 2.389 1.00 65.19 202 VAL A N 1
ATOM 1546 C CA . VAL A 1 202 ? -50.310 -12.693 3.050 1.00 65.19 202 VAL A CA 1
ATOM 1547 C C . VAL A 1 202 ? -51.168 -13.080 4.255 1.00 65.19 202 VAL A C 1
ATOM 1549 O O . VAL A 1 202 ? -50.989 -12.565 5.358 1.00 65.19 202 VAL A O 1
ATOM 1552 N N . GLY A 1 203 ? -52.184 -13.902 3.990 1.00 63.28 203 GLY A N 1
ATOM 1553 C CA . GLY A 1 203 ? -52.992 -14.576 5.011 1.00 63.28 203 GLY A CA 1
ATOM 1554 C C . GLY A 1 203 ? -52.309 -15.815 5.569 1.00 63.28 203 GLY A C 1
ATOM 1555 O O . GLY A 1 203 ? -51.537 -16.449 4.815 1.00 63.28 203 GLY A O 1
#